Protein AF-A0A0K0G7H2-F1 (afdb_monomer)

Radius of gyration: 27.49 Å; Cα contacts (8 Å, |Δi|>4): 348; chains: 1; bounding box: 59×32×88 Å

Solvent-accessible surface area (backbone atoms only — not comparable to full-atom values): 17256 Å² total; per-residue (Å²): 126,87,76,52,60,77,36,72,25,90,84,72,76,77,38,35,21,52,82,42,62,47,51,50,48,58,55,51,65,71,72,60,86,72,59,99,81,63,77,76,46,66,67,66,55,59,73,46,54,72,67,59,48,43,52,49,39,38,74,72,54,44,88,62,50,74,69,55,47,54,56,54,58,71,75,42,62,33,57,68,56,48,48,54,51,44,34,67,73,50,65,58,69,97,86,41,72,62,53,61,44,50,52,45,44,49,54,51,49,36,62,70,72,34,70,90,55,67,38,49,56,65,46,33,52,39,44,50,51,16,51,54,29,43,76,71,69,36,43,69,60,14,48,56,33,43,55,48,32,54,54,49,50,55,60,65,53,53,90,60,93,58,40,32,42,64,60,50,32,63,72,41,54,83,71,41,91,62,51,53,70,56,49,56,53,55,52,50,49,47,33,55,59,37,60,70,85,44,56,67,32,27,48,47,36,30,50,52,31,49,52,45,53,69,47,30,66,71,30,61,68,68,59,51,47,51,37,51,50,48,27,21,53,18,28,40,70,61,69,36,51,70,62,16,53,47,50,53,51,64,47,39,75,79,44,66,63,49,32,65,60,28,44,58,58,14,44,53,16,23,59,92,67,70,30,94,61,58,32,62,68,60,14,52,53,27,34,52,55,17,56,78,32,48,87,52,67,71,65,39,52,56,44,49,52,57,47,46,66,69,72,78,115

Structure (mmCIF, N/CA/C/O backbone):
data_AF-A0A0K0G7H2-F1
#
_entry.id   AF-A0A0K0G7H2-F1
#
loop_
_atom_site.group_PDB
_atom_site.id
_atom_site.type_symbol
_atom_site.label_atom_id
_atom_site.label_alt_id
_atom_site.label_comp_id
_atom_site.label_asym_id
_atom_site.label_entity_id
_atom_site.label_seq_id
_atom_site.pdbx_PDB_ins_code
_atom_site.Cartn_x
_atom_site.Cartn_y
_atom_site.Cartn_z
_atom_site.occupancy
_atom_site.B_iso_or_equiv
_atom_site.auth_seq_id
_atom_site.auth_comp_id
_atom_site.auth_asym_id
_atom_site.auth_atom_id
_atom_site.pdbx_PDB_model_num
ATOM 1 N N . MET A 1 1 ? 23.843 -10.568 -31.943 1.00 42.59 1 MET A N 1
ATOM 2 C CA . MET A 1 1 ? 24.032 -11.035 -33.342 1.00 42.59 1 MET A CA 1
ATOM 3 C C . MET A 1 1 ? 24.962 -10.042 -34.045 1.00 42.59 1 MET A C 1
ATOM 5 O O . MET A 1 1 ? 24.651 -8.860 -34.038 1.00 42.59 1 MET A O 1
ATOM 9 N N . LYS A 1 2 ? 26.143 -10.438 -34.548 1.00 51.25 2 LYS A N 1
ATOM 10 C CA . LYS A 1 2 ? 27.015 -9.496 -35.284 1.00 51.25 2 LYS A CA 1
ATOM 11 C C . LYS A 1 2 ? 26.506 -9.396 -36.720 1.00 51.25 2 LYS A C 1
ATOM 13 O O . LYS A 1 2 ? 26.761 -10.306 -37.499 1.00 51.25 2 LYS A O 1
ATOM 18 N N . PHE A 1 3 ? 25.800 -8.315 -37.051 1.00 71.31 3 PHE A N 1
ATOM 19 C CA . PHE A 1 3 ? 25.427 -8.026 -38.436 1.00 71.31 3 PHE A CA 1
ATOM 20 C C . PHE A 1 3 ? 26.691 -7.919 -39.283 1.00 71.31 3 PHE A C 1
ATOM 22 O O . PHE A 1 3 ? 27.632 -7.185 -38.946 1.00 71.31 3 PHE A O 1
ATOM 29 N N . GLY A 1 4 ? 26.730 -8.670 -40.379 1.00 76.19 4 GLY A N 1
ATOM 30 C CA . GLY A 1 4 ? 27.830 -8.600 -41.321 1.00 76.19 4 GLY A CA 1
ATOM 31 C C . GLY A 1 4 ? 27.970 -7.160 -41.808 1.00 76.19 4 GLY A C 1
ATOM 32 O O . GLY A 1 4 ? 26.999 -6.529 -42.212 1.00 76.19 4 GLY A O 1
ATOM 33 N N . ARG A 1 5 ? 29.189 -6.602 -41.811 1.00 85.19 5 ARG A N 1
ATOM 34 C CA . ARG A 1 5 ? 29.442 -5.194 -42.208 1.00 85.19 5 ARG A CA 1
ATOM 35 C C . ARG A 1 5 ? 28.825 -4.824 -43.568 1.00 85.19 5 ARG A C 1
ATOM 37 O O . ARG A 1 5 ? 28.562 -3.651 -43.832 1.00 85.19 5 ARG A O 1
ATOM 44 N N . ASN A 1 6 ? 28.625 -5.807 -44.442 1.00 87.75 6 ASN A N 1
ATOM 45 C CA . ASN A 1 6 ? 28.059 -5.632 -45.775 1.00 87.75 6 ASN A CA 1
ATOM 46 C C . ASN A 1 6 ? 26.568 -5.998 -45.894 1.00 87.75 6 ASN A C 1
ATOM 48 O O . ASN A 1 6 ? 26.024 -5.797 -46.978 1.00 87.75 6 ASN A O 1
ATOM 52 N N . GLU A 1 7 ? 25.928 -6.502 -44.838 1.00 89.44 7 GLU A N 1
ATOM 53 C CA . GLU A 1 7 ? 24.506 -6.868 -44.824 1.00 89.44 7 GLU A CA 1
ATOM 54 C C . GLU A 1 7 ? 23.598 -5.629 -44.817 1.00 89.44 7 GLU A C 1
ATOM 56 O O . GLU A 1 7 ? 24.053 -4.540 -44.432 1.00 89.44 7 GLU A O 1
ATOM 61 N N . PRO A 1 8 ? 22.329 -5.758 -45.252 1.00 87.00 8 PRO A N 1
ATOM 62 C CA . PRO A 1 8 ? 21.323 -4.719 -45.072 1.00 87.00 8 PRO A CA 1
ATOM 63 C C . PRO A 1 8 ? 21.236 -4.293 -43.605 1.00 87.00 8 PRO A C 1
ATOM 65 O O . PRO A 1 8 ? 21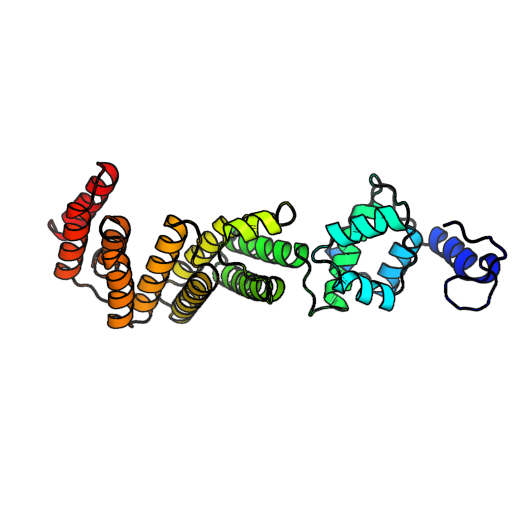.247 -5.114 -42.693 1.00 87.00 8 PRO A O 1
ATOM 68 N N . CYS A 1 9 ? 21.198 -2.986 -43.373 1.00 83.44 9 CYS A N 1
ATOM 69 C CA . CYS A 1 9 ? 21.204 -2.427 -42.033 1.00 83.44 9 CYS A CA 1
ATOM 70 C C . CYS A 1 9 ? 19.874 -2.734 -41.316 1.00 83.44 9 CYS A C 1
ATOM 72 O O . CYS A 1 9 ? 18.820 -2.438 -41.884 1.00 83.44 9 CYS A O 1
ATOM 74 N N . PRO A 1 10 ? 19.898 -3.231 -40.063 1.00 81.50 10 PRO A N 1
ATOM 75 C CA . PRO A 1 10 ? 18.694 -3.669 -39.348 1.00 81.50 10 PRO A CA 1
ATOM 76 C C . PRO A 1 10 ? 17.704 -2.538 -39.023 1.00 81.50 10 PRO A C 1
ATOM 78 O O . PRO A 1 10 ? 16.555 -2.807 -38.713 1.00 81.50 10 PRO A O 1
ATOM 81 N N . CYS A 1 11 ? 18.104 -1.269 -39.152 1.00 80.88 11 CYS A N 1
ATOM 82 C CA . CYS A 1 11 ? 17.221 -0.111 -38.964 1.00 80.88 11 CYS A CA 1
ATOM 83 C C . CYS A 1 11 ? 16.234 0.143 -40.123 1.00 80.88 11 CYS A C 1
ATOM 85 O O . CYS A 1 11 ? 15.620 1.203 -40.173 1.00 80.88 11 CYS A O 1
ATOM 87 N N . GLY A 1 12 ? 16.154 -0.751 -41.115 1.00 79.81 12 GLY A N 1
ATOM 88 C CA . GLY A 1 12 ? 15.231 -0.614 -42.249 1.00 79.81 12 GLY A CA 1
ATOM 89 C C . GLY A 1 12 ? 15.643 0.416 -43.310 1.00 79.81 12 GLY A C 1
ATOM 90 O O . GLY A 1 12 ? 14.908 0.648 -44.261 1.00 79.81 12 GLY A O 1
ATOM 91 N N . SER A 1 13 ? 16.837 1.011 -43.212 1.00 81.25 13 SER A N 1
ATOM 92 C CA . SER A 1 13 ? 17.283 2.077 -44.133 1.00 81.25 13 SER A CA 1
ATOM 93 C C . SER A 1 13 ? 17.629 1.625 -45.561 1.00 81.25 13 SER A C 1
ATOM 95 O O . SER A 1 13 ? 17.964 2.462 -46.399 1.00 81.25 13 SER A O 1
ATOM 97 N N . GLY A 1 14 ? 17.671 0.315 -45.830 1.00 81.06 14 GLY A N 1
ATOM 98 C CA . GLY A 1 14 ? 18.100 -0.259 -47.115 1.00 81.06 14 GLY A CA 1
ATOM 99 C C . GLY A 1 14 ? 19.602 -0.125 -47.432 1.00 81.06 14 GLY A C 1
ATOM 100 O O . GLY A 1 14 ? 20.076 -0.650 -48.439 1.00 81.06 14 GLY A O 1
ATOM 101 N N . LYS A 1 15 ? 20.393 0.549 -46.585 1.00 87.69 15 LYS A N 1
ATOM 102 C CA . LYS A 1 15 ? 21.850 0.716 -46.752 1.00 87.69 15 LYS A CA 1
ATOM 103 C C . LYS A 1 15 ? 22.621 -0.465 -46.151 1.00 87.69 15 LYS A C 1
ATOM 105 O O . LYS A 1 15 ? 22.124 -1.143 -45.260 1.00 87.69 15 LYS A O 1
ATOM 110 N N . LYS A 1 16 ? 23.877 -0.678 -46.572 1.00 85.44 16 LYS A N 1
ATOM 111 C CA . LYS A 1 16 ? 24.792 -1.637 -45.912 1.00 85.44 16 LYS A CA 1
ATOM 112 C C . LYS A 1 16 ? 25.082 -1.192 -44.476 1.00 85.44 16 LYS A C 1
ATOM 114 O O . LYS A 1 16 ? 25.346 -0.005 -44.274 1.00 85.44 16 LYS A O 1
ATOM 119 N N . TYR A 1 17 ? 25.133 -2.121 -43.520 1.00 83.94 17 TYR A N 1
ATOM 120 C CA . TYR A 1 17 ? 25.343 -1.838 -42.094 1.00 83.94 17 TYR A CA 1
ATOM 121 C C . TYR A 1 17 ? 26.541 -0.909 -41.841 1.00 83.94 17 TYR A C 1
ATOM 123 O O . TYR A 1 17 ? 26.404 0.114 -41.166 1.00 83.94 17 TYR A O 1
ATOM 131 N N . LYS A 1 18 ? 27.682 -1.166 -42.504 1.00 81.56 18 LYS A N 1
ATOM 132 C CA . LYS A 1 18 ? 28.884 -0.321 -42.397 1.00 81.56 18 LYS A CA 1
ATOM 133 C C . LYS A 1 18 ? 28.706 1.127 -42.852 1.00 81.56 18 LYS A C 1
ATOM 135 O O . LYS A 1 18 ? 29.427 1.991 -42.390 1.00 81.56 18 LYS A O 1
ATOM 140 N N . LYS A 1 19 ? 27.775 1.394 -43.772 1.00 84.69 19 LYS A N 1
ATOM 141 C CA . LYS A 1 19 ? 27.500 2.733 -44.326 1.00 84.69 19 LYS A CA 1
ATOM 142 C C . LYS A 1 19 ? 26.309 3.422 -43.648 1.00 84.69 19 LYS A C 1
ATOM 144 O O . LYS A 1 19 ? 25.871 4.469 -44.119 1.00 84.69 19 LYS A O 1
ATOM 149 N N . CYS A 1 20 ? 25.745 2.818 -42.605 1.00 86.75 20 CYS A N 1
ATOM 150 C CA . CYS A 1 20 ? 24.595 3.349 -41.885 1.00 86.75 20 CYS A CA 1
ATOM 151 C C . CYS A 1 20 ? 24.858 3.323 -40.379 1.00 86.75 20 CYS A C 1
ATOM 153 O O . CYS A 1 20 ? 25.600 4.171 -39.885 1.00 86.75 20 CYS A O 1
ATOM 155 N N . CYS A 1 21 ? 24.282 2.364 -39.651 1.00 80.88 21 CYS A N 1
ATOM 156 C CA . CYS A 1 21 ? 24.332 2.372 -38.193 1.00 80.88 21 CYS A CA 1
ATOM 157 C C . CYS A 1 21 ? 25.740 2.157 -37.634 1.00 80.88 21 CYS A C 1
ATOM 159 O O . CYS A 1 21 ? 26.014 2.688 -36.569 1.00 80.88 21 CYS A O 1
ATOM 161 N N . LEU A 1 22 ? 26.656 1.497 -38.357 1.00 77.56 22 LEU A N 1
ATOM 162 C CA . LEU A 1 22 ? 28.019 1.279 -37.860 1.00 77.56 22 LEU A CA 1
ATOM 163 C C . LEU A 1 22 ? 28.807 2.588 -37.674 1.00 77.56 22 LEU A C 1
ATOM 165 O O . LEU A 1 22 ? 29.388 2.802 -36.622 1.00 77.56 22 LEU A O 1
ATOM 169 N N . HIS A 1 23 ? 28.812 3.490 -38.663 1.00 70.38 23 HIS A N 1
ATOM 170 C CA . HIS A 1 23 ? 29.511 4.778 -38.530 1.00 70.38 23 HIS A CA 1
ATOM 171 C C . HIS A 1 23 ? 28.793 5.738 -37.583 1.00 70.38 23 HIS A C 1
ATOM 173 O O . HIS A 1 23 ? 29.441 6.554 -36.929 1.00 70.38 23 HIS A O 1
ATOM 179 N N . LYS A 1 24 ? 27.458 5.640 -37.492 1.00 65.31 24 LYS A N 1
ATOM 180 C CA . LYS A 1 24 ? 26.713 6.355 -36.455 1.00 65.31 24 LYS A CA 1
ATOM 181 C C . LYS A 1 24 ? 27.178 5.888 -35.081 1.00 65.31 24 LYS A C 1
ATOM 183 O O . LYS A 1 24 ? 27.591 6.741 -34.315 1.00 65.31 24 LYS A O 1
ATOM 188 N N . GLN A 1 25 ? 27.226 4.575 -34.836 1.00 59.53 25 GLN A N 1
ATOM 189 C CA . GLN A 1 25 ? 27.755 3.978 -33.607 1.00 59.53 25 GLN A CA 1
ATOM 190 C C . GLN A 1 25 ? 29.197 4.426 -33.329 1.00 59.53 25 GLN A C 1
ATOM 192 O O . GLN A 1 25 ? 29.445 4.960 -32.261 1.00 59.53 25 GLN A O 1
ATOM 197 N N . GLU A 1 26 ? 30.120 4.321 -34.292 1.00 59.62 26 GLU A N 1
ATOM 198 C CA . GLU A 1 26 ? 31.528 4.726 -34.114 1.00 59.62 26 GLU A CA 1
ATOM 199 C C . GLU A 1 26 ? 31.699 6.212 -33.731 1.00 59.62 26 GLU A C 1
ATOM 201 O O . GLU A 1 26 ? 32.549 6.541 -32.903 1.00 59.62 26 GLU A O 1
ATOM 206 N N . ASN A 1 27 ? 30.900 7.119 -34.305 1.00 53.12 27 ASN A N 1
ATOM 207 C CA . ASN A 1 27 ? 30.950 8.553 -33.980 1.00 53.12 27 ASN A CA 1
ATOM 208 C C . ASN A 1 27 ? 30.271 8.881 -32.645 1.00 53.12 27 ASN A C 1
ATOM 210 O O . ASN A 1 27 ? 30.734 9.735 -31.895 1.00 53.12 27 ASN A O 1
ATOM 214 N N . ILE A 1 28 ? 29.194 8.167 -32.340 1.00 52.12 28 ILE A N 1
ATOM 215 C CA . ILE A 1 28 ? 28.462 8.211 -31.077 1.00 52.12 28 ILE A CA 1
ATOM 216 C C . ILE A 1 28 ? 29.402 7.791 -29.931 1.00 52.12 28 ILE A C 1
ATOM 218 O O . ILE A 1 28 ? 29.596 8.570 -28.997 1.00 52.12 28 ILE A O 1
ATOM 222 N N . THR A 1 29 ? 30.099 6.652 -30.047 1.00 47.41 29 THR A N 1
ATOM 223 C CA . THR A 1 29 ? 31.059 6.141 -29.045 1.00 47.41 29 THR A CA 1
ATOM 224 C C . THR A 1 29 ? 32.220 7.104 -28.761 1.00 47.41 29 THR A C 1
ATOM 226 O O . THR A 1 29 ? 32.738 7.109 -27.651 1.00 47.41 29 THR A O 1
ATOM 229 N N . ARG A 1 30 ? 32.621 7.954 -29.718 1.00 50.06 30 ARG A N 1
ATOM 230 C CA . ARG A 1 30 ? 33.692 8.949 -29.511 1.00 50.06 30 ARG A CA 1
ATOM 231 C C . ARG A 1 30 ? 33.267 10.183 -28.706 1.00 50.06 30 ARG A C 1
ATOM 233 O O . ARG A 1 30 ? 34.132 10.804 -28.101 1.00 50.06 30 ARG A O 1
ATOM 240 N N . ASN A 1 31 ? 31.980 10.538 -28.699 1.00 46.22 31 ASN A N 1
ATOM 241 C CA . ASN A 1 31 ? 31.509 11.837 -28.195 1.00 46.22 31 ASN A CA 1
ATOM 242 C C . ASN A 1 31 ? 30.901 11.815 -26.781 1.00 46.22 31 ASN A C 1
ATOM 244 O O . ASN A 1 31 ? 30.605 12.879 -26.251 1.00 46.22 31 ASN A O 1
ATOM 248 N N . LEU A 1 32 ? 30.732 10.648 -26.148 1.00 49.56 32 LEU A N 1
ATOM 249 C CA . LEU A 1 32 ? 30.358 10.558 -24.728 1.00 49.56 32 LEU A CA 1
ATOM 250 C C . LEU A 1 32 ? 31.467 9.823 -23.975 1.00 49.56 32 LEU A C 1
ATOM 252 O O . LEU A 1 32 ? 31.497 8.595 -23.935 1.00 49.56 32 LEU A O 1
ATOM 256 N N . GLN A 1 33 ? 32.403 10.582 -23.408 1.00 49.84 33 GLN A N 1
ATOM 257 C CA . GLN A 1 33 ? 33.343 10.075 -22.409 1.00 49.84 33 GLN A CA 1
ATOM 258 C C . GLN A 1 33 ? 32.610 9.990 -21.068 1.00 49.84 33 GLN A C 1
ATOM 260 O O . GLN A 1 33 ? 32.713 10.896 -20.248 1.00 49.84 33 GLN A O 1
ATOM 265 N N . VAL A 1 34 ? 31.837 8.927 -20.853 1.00 53.69 34 VAL A N 1
ATOM 266 C CA . VAL A 1 34 ? 31.350 8.605 -19.507 1.00 53.69 34 VAL A CA 1
ATOM 267 C C . VAL A 1 34 ? 32.478 7.839 -18.806 1.00 53.69 34 VAL A C 1
ATOM 269 O O . VAL A 1 34 ? 32.899 6.799 -19.319 1.00 53.69 34 VAL A O 1
ATOM 272 N N . PRO A 1 35 ? 33.048 8.350 -17.699 1.00 51.12 35 PRO A N 1
ATOM 273 C CA . PRO A 1 35 ? 34.082 7.634 -16.960 1.00 51.12 35 PRO A CA 1
ATOM 274 C C . PRO A 1 35 ? 33.577 6.253 -16.532 1.00 51.12 35 PRO A C 1
ATOM 276 O O . PRO A 1 35 ? 32.434 6.130 -16.106 1.00 51.12 35 PRO A O 1
ATOM 279 N N . LEU A 1 36 ? 34.444 5.236 -16.551 1.00 47.88 36 LEU A N 1
ATOM 280 C CA . LEU A 1 36 ? 34.142 3.863 -16.096 1.00 47.88 36 LEU A CA 1
ATOM 281 C C . LEU A 1 36 ? 33.584 3.774 -14.653 1.00 47.88 36 LEU A C 1
ATOM 283 O O . LEU A 1 36 ? 33.055 2.736 -14.279 1.00 47.88 36 LEU A O 1
ATOM 287 N N . ASN A 1 37 ? 33.681 4.855 -13.866 1.00 54.16 37 ASN A N 1
ATOM 288 C CA . ASN A 1 37 ? 33.191 4.966 -12.486 1.00 54.16 37 ASN A CA 1
ATOM 289 C C . ASN A 1 37 ? 31.979 5.907 -12.330 1.00 54.16 37 ASN A C 1
ATOM 291 O O . ASN A 1 37 ? 31.639 6.281 -11.207 1.00 54.16 37 ASN A O 1
ATOM 295 N N . TYR A 1 38 ? 31.369 6.366 -13.423 1.00 65.62 38 TYR A N 1
ATOM 296 C CA . TYR A 1 38 ? 30.178 7.207 -13.347 1.00 65.62 38 TYR A CA 1
ATOM 297 C C . TYR A 1 38 ? 28.982 6.368 -12.888 1.00 65.62 38 TYR A C 1
ATOM 299 O O . TYR A 1 38 ? 28.651 5.367 -13.521 1.00 65.62 38 TYR A O 1
ATOM 307 N N . ARG A 1 39 ? 28.348 6.776 -11.787 1.00 71.94 39 ARG A N 1
ATOM 308 C CA . ARG A 1 39 ? 27.104 6.173 -11.305 1.00 71.94 39 ARG A CA 1
ATOM 309 C C . ARG A 1 39 ? 25.931 6.968 -11.848 1.00 71.94 39 ARG A C 1
ATOM 311 O O . ARG A 1 39 ? 25.832 8.164 -11.585 1.00 71.94 39 ARG A O 1
ATOM 318 N N . TRP A 1 40 ? 25.065 6.293 -12.588 1.00 81.81 40 TRP A N 1
ATOM 319 C CA . TRP A 1 40 ? 23.799 6.863 -13.018 1.00 81.81 40 TRP A CA 1
ATOM 320 C C . TRP A 1 40 ? 22.849 6.954 -11.828 1.00 81.81 40 TRP A C 1
ATOM 322 O O . TRP A 1 40 ? 22.761 6.032 -11.021 1.00 81.81 40 TRP A O 1
ATOM 332 N N . THR A 1 41 ? 22.151 8.076 -11.724 1.00 85.81 41 THR A N 1
ATOM 333 C CA . THR A 1 41 ? 21.036 8.265 -10.793 1.00 85.81 41 THR A CA 1
ATOM 334 C C . THR A 1 41 ? 19.749 8.440 -11.578 1.00 85.81 41 THR A C 1
ATOM 336 O O . THR A 1 41 ? 19.773 8.824 -12.751 1.00 85.81 41 THR A O 1
ATOM 339 N N . GLU A 1 42 ? 18.618 8.199 -10.926 1.00 83.44 42 GLU A N 1
ATOM 340 C CA . GLU A 1 42 ? 17.309 8.405 -11.539 1.00 83.44 42 GLU A CA 1
ATOM 341 C C . GLU A 1 42 ? 17.142 9.831 -12.076 1.00 83.44 42 GLU A C 1
ATOM 343 O O . GLU A 1 42 ? 16.754 9.997 -13.228 1.00 83.44 42 GLU A O 1
ATOM 348 N N . GLU A 1 43 ? 17.570 10.842 -11.314 1.00 86.56 43 GLU A N 1
ATOM 349 C CA . GLU A 1 43 ? 17.591 12.248 -11.738 1.00 86.56 43 GLU A CA 1
ATOM 350 C C . GLU A 1 43 ? 18.400 12.448 -13.031 1.00 86.56 43 GLU A C 1
ATOM 352 O O . GLU A 1 43 ? 17.894 12.993 -14.010 1.00 86.56 43 GLU A O 1
ATOM 357 N N . THR A 1 44 ? 19.629 11.921 -13.097 1.00 89.56 44 THR A N 1
ATOM 358 C CA . THR A 1 44 ? 20.482 12.098 -14.287 1.00 89.56 44 THR A CA 1
ATOM 359 C C . THR A 1 44 ? 19.915 11.429 -15.538 1.00 89.56 44 THR A C 1
ATOM 361 O O . THR A 1 44 ? 20.096 11.940 -16.643 1.00 89.56 44 THR A O 1
ATOM 364 N N . VAL A 1 45 ? 19.228 10.291 -15.392 1.00 91.75 45 VAL A N 1
ATOM 365 C CA . VAL A 1 45 ? 18.573 9.608 -16.517 1.00 91.75 45 VAL A CA 1
ATOM 366 C C . VAL A 1 45 ? 17.268 10.315 -16.882 1.00 91.75 45 VAL A C 1
ATOM 368 O O . VAL A 1 45 ? 16.942 10.429 -18.065 1.00 91.75 45 VAL A O 1
ATOM 371 N N . TYR A 1 46 ? 16.546 10.842 -15.894 1.00 91.50 46 TYR A N 1
ATOM 372 C CA . TYR A 1 46 ? 15.352 11.650 -16.100 1.00 91.50 46 TYR A CA 1
ATOM 373 C C . TYR A 1 46 ? 15.660 12.952 -16.856 1.00 91.50 46 TYR A C 1
ATOM 375 O O . TYR A 1 46 ? 14.881 13.356 -17.714 1.00 91.50 46 TYR A O 1
ATOM 383 N N . ASP A 1 47 ? 16.815 13.577 -16.662 1.00 93.31 47 ASP A N 1
ATOM 384 C CA . ASP A 1 47 ? 17.180 14.784 -17.419 1.00 93.31 47 ASP A CA 1
ATOM 385 C C . ASP A 1 47 ? 17.490 14.513 -18.903 1.00 93.31 47 ASP A C 1
ATOM 387 O O . ASP A 1 47 ? 17.434 15.417 -19.747 1.00 93.31 47 ASP A O 1
ATOM 391 N N . LEU A 1 48 ? 17.774 13.261 -19.274 1.00 94.12 48 LEU A N 1
ATOM 392 C CA . LEU A 1 48 ? 17.930 12.882 -20.675 1.00 94.12 48 LEU A CA 1
ATOM 393 C C . LEU A 1 48 ? 16.572 12.862 -21.381 1.00 94.12 48 LEU A C 1
ATOM 395 O O . LEU A 1 48 ? 15.588 12.309 -20.889 1.00 94.12 48 LEU A O 1
ATOM 399 N N . ASN A 1 49 ? 16.521 13.386 -22.608 1.00 95.75 49 ASN A N 1
ATOM 400 C CA . ASN A 1 49 ? 15.366 13.173 -23.479 1.00 95.75 49 ASN A CA 1
ATOM 401 C C . ASN A 1 49 ? 15.299 11.708 -23.964 1.00 95.75 49 ASN A C 1
ATOM 403 O O . ASN A 1 49 ? 16.271 10.956 -23.885 1.00 95.75 49 ASN A O 1
ATOM 407 N N . SER A 1 50 ? 14.140 11.298 -24.482 1.00 96.94 50 SER A N 1
ATOM 408 C CA . SER A 1 50 ? 13.897 9.896 -24.859 1.00 96.94 50 SER A CA 1
ATOM 409 C C . SER A 1 50 ? 14.832 9.387 -25.961 1.00 96.94 50 SER A C 1
ATOM 411 O O . SER A 1 50 ? 15.264 8.238 -25.897 1.00 96.94 50 SER A O 1
ATOM 413 N N . ASP A 1 51 ? 15.189 10.233 -26.932 1.00 95.69 51 ASP A N 1
ATOM 414 C CA . ASP A 1 51 ? 16.113 9.861 -28.008 1.00 95.69 51 ASP A CA 1
ATOM 415 C C . ASP A 1 51 ? 17.518 9.612 -27.451 1.00 95.69 51 ASP A C 1
ATOM 417 O O . ASP A 1 51 ? 18.141 8.602 -27.774 1.00 95.69 51 ASP A O 1
ATOM 421 N N . SER A 1 52 ? 17.985 10.469 -26.539 1.00 94.56 52 SER A N 1
ATOM 422 C CA . SER A 1 52 ? 19.258 10.289 -25.839 1.00 94.56 52 SER A CA 1
ATOM 423 C C . SER A 1 52 ? 19.286 8.987 -25.039 1.00 94.56 52 SER A C 1
ATOM 425 O O . SER A 1 52 ? 20.299 8.289 -25.065 1.00 94.56 52 SER A O 1
ATOM 427 N N . ILE A 1 53 ? 18.196 8.625 -24.351 1.00 95.31 53 ILE A N 1
ATOM 428 C CA . ILE A 1 53 ? 18.120 7.357 -23.608 1.00 95.31 53 ILE A CA 1
ATOM 429 C C . ILE A 1 53 ? 18.221 6.164 -24.569 1.00 95.31 53 ILE A C 1
ATOM 431 O O . ILE A 1 53 ? 19.036 5.266 -24.354 1.00 95.31 53 ILE A O 1
ATOM 435 N N . LEU A 1 54 ? 17.460 6.175 -25.668 1.00 95.12 54 LEU A N 1
ATOM 436 C CA . LEU A 1 54 ? 17.508 5.118 -26.686 1.00 95.12 54 LEU A CA 1
ATOM 437 C C . LEU A 1 54 ? 18.893 5.013 -27.341 1.00 95.12 54 LEU A C 1
ATOM 439 O O . LEU A 1 54 ? 19.388 3.910 -27.570 1.00 95.12 54 LEU A O 1
ATOM 443 N N . GLU A 1 55 ? 19.564 6.138 -27.600 1.00 92.56 55 GLU A N 1
ATOM 444 C CA . GLU A 1 55 ? 20.940 6.136 -28.100 1.00 92.56 55 GLU A CA 1
ATOM 445 C C . GLU A 1 55 ? 21.912 5.463 -27.124 1.00 92.56 55 GLU A C 1
ATOM 447 O O . GLU A 1 55 ? 22.792 4.725 -27.570 1.00 92.56 55 GLU A O 1
ATOM 452 N N . HIS A 1 56 ? 21.763 5.683 -25.814 1.00 90.25 56 HIS A N 1
ATOM 453 C CA . HIS A 1 56 ? 22.572 4.996 -24.805 1.00 90.25 56 HIS A CA 1
ATOM 454 C C . HIS A 1 56 ? 22.287 3.494 -24.779 1.00 90.25 56 HIS A C 1
ATOM 456 O O . HIS A 1 56 ? 23.233 2.713 -24.850 1.00 90.25 56 HIS A O 1
ATOM 462 N N . LEU A 1 57 ? 21.017 3.078 -24.803 1.00 91.50 57 LEU A N 1
ATOM 463 C CA . LEU A 1 57 ? 20.647 1.658 -24.895 1.00 91.50 57 LEU A CA 1
ATOM 464 C C . LEU A 1 57 ? 21.277 0.990 -26.134 1.00 91.50 57 LEU A C 1
ATOM 466 O O . LEU A 1 57 ? 21.900 -0.068 -26.031 1.00 91.50 57 LEU A O 1
ATOM 470 N N . ILE A 1 58 ? 21.239 1.651 -27.296 1.00 90.56 58 ILE A N 1
ATOM 471 C CA . ILE A 1 58 ? 21.875 1.149 -28.526 1.00 90.56 58 ILE A CA 1
ATOM 472 C C . ILE A 1 58 ? 23.400 1.033 -28.372 1.00 90.56 58 ILE A C 1
ATOM 474 O O . ILE A 1 58 ? 23.985 0.053 -28.846 1.00 90.56 58 ILE A O 1
ATOM 478 N N . ARG A 1 59 ? 24.064 2.007 -27.730 1.00 84.12 59 ARG A N 1
ATOM 479 C CA . ARG A 1 59 ? 25.516 1.953 -27.441 1.00 84.12 59 ARG A CA 1
ATOM 480 C C . ARG A 1 59 ? 25.862 0.781 -26.528 1.00 84.12 59 ARG A C 1
ATOM 482 O O . ARG A 1 59 ? 26.899 0.152 -26.719 1.00 84.12 59 ARG A O 1
ATOM 489 N N . PHE A 1 60 ? 24.975 0.492 -25.588 1.00 84.81 60 PHE A N 1
ATOM 490 C CA . PHE A 1 60 ? 25.056 -0.603 -24.632 1.00 84.81 60 PHE A CA 1
ATOM 491 C C . PHE A 1 60 ? 24.674 -1.966 -25.221 1.00 84.81 60 PHE A C 1
ATOM 493 O O . PHE A 1 60 ? 24.676 -2.978 -24.531 1.00 84.81 60 PHE A O 1
ATOM 500 N N . GLY A 1 61 ? 24.438 -2.034 -26.533 1.00 86.56 61 GLY A N 1
ATOM 501 C CA . GLY A 1 61 ? 24.199 -3.296 -27.226 1.00 86.56 61 GLY A CA 1
ATOM 502 C C . GLY A 1 61 ? 22.741 -3.744 -27.212 1.00 86.56 61 GLY A C 1
ATOM 503 O O . GLY A 1 61 ? 22.476 -4.881 -27.593 1.00 86.56 61 GLY A O 1
ATOM 504 N N . ILE A 1 62 ? 21.814 -2.849 -26.856 1.00 90.94 62 ILE A N 1
ATOM 505 C CA . ILE A 1 62 ? 20.360 -3.048 -26.873 1.00 90.94 62 ILE A CA 1
ATOM 506 C C . ILE A 1 62 ? 19.791 -2.273 -28.080 1.00 90.94 62 ILE A C 1
ATOM 508 O O . ILE A 1 62 ? 19.425 -1.101 -27.962 1.00 90.94 62 ILE A O 1
ATOM 512 N N . PRO A 1 63 ? 19.778 -2.859 -29.295 1.00 91.50 63 PRO A N 1
ATOM 513 C CA . PRO A 1 63 ? 19.334 -2.192 -30.517 1.00 91.50 63 PRO A CA 1
ATOM 514 C C . PRO A 1 63 ? 17.802 -2.080 -30.581 1.00 91.50 63 PRO A C 1
ATOM 516 O O . PRO A 1 63 ? 17.161 -2.769 -31.374 1.00 91.50 63 PRO A O 1
ATOM 519 N N . ILE A 1 64 ? 17.220 -1.204 -29.763 1.00 93.38 64 ILE A N 1
ATOM 520 C CA . ILE A 1 64 ? 15.770 -1.059 -29.613 1.00 93.38 64 ILE A CA 1
ATOM 521 C C . ILE A 1 64 ? 15.248 0.263 -30.189 1.00 93.38 64 ILE A C 1
ATOM 523 O O . ILE A 1 64 ? 15.924 1.291 -30.162 1.00 93.38 64 ILE A O 1
ATOM 527 N N . SER A 1 65 ? 14.034 0.229 -30.742 1.00 96.19 65 SER A N 1
ATOM 528 C CA . SER A 1 65 ? 13.282 1.425 -31.145 1.00 96.19 65 SER A CA 1
ATOM 529 C C . SER A 1 65 ? 12.240 1.784 -30.087 1.00 96.19 65 SER A C 1
ATOM 531 O O . SER A 1 65 ? 11.835 0.918 -29.313 1.00 96.19 65 SER A O 1
ATOM 533 N N . LEU A 1 66 ? 11.743 3.025 -30.079 1.00 97.19 66 LEU A N 1
ATOM 534 C CA . LEU A 1 66 ? 10.698 3.423 -29.132 1.00 97.19 66 LEU A CA 1
ATOM 535 C C . LEU A 1 66 ? 9.430 2.559 -29.258 1.00 97.19 66 LEU A C 1
ATOM 537 O O . LEU A 1 66 ? 8.841 2.180 -28.250 1.00 97.19 66 LEU A O 1
ATOM 541 N N . ASP A 1 67 ? 9.025 2.210 -30.480 1.00 97.56 67 ASP A N 1
ATOM 542 C CA . ASP A 1 67 ? 7.839 1.377 -30.707 1.00 97.56 67 ASP A CA 1
ATOM 543 C C . ASP A 1 67 ? 8.045 -0.056 -30.206 1.00 97.56 67 ASP A C 1
ATOM 545 O O . ASP A 1 67 ? 7.157 -0.622 -29.565 1.00 97.56 67 ASP A O 1
ATOM 549 N N . THR A 1 68 ? 9.234 -0.622 -30.435 1.00 96.69 68 THR A N 1
ATOM 550 C CA . THR A 1 68 ? 9.610 -1.933 -29.888 1.00 96.69 68 THR A CA 1
ATOM 551 C C . THR A 1 68 ? 9.624 -1.899 -28.363 1.00 96.69 68 THR A C 1
ATOM 553 O O . THR A 1 68 ? 9.002 -2.756 -27.746 1.00 96.69 68 THR A O 1
ATOM 556 N N . PHE A 1 69 ? 10.230 -0.873 -27.757 1.00 97.75 69 PHE A N 1
ATOM 557 C CA . PHE A 1 69 ? 10.241 -0.683 -26.305 1.00 97.75 69 PHE A CA 1
ATOM 558 C C . PHE A 1 69 ? 8.821 -0.656 -25.730 1.00 97.75 69 PHE A C 1
ATOM 560 O O . PHE A 1 69 ? 8.500 -1.429 -24.833 1.00 97.75 69 PHE A O 1
ATOM 567 N N . LYS A 1 70 ? 7.934 0.175 -26.292 1.00 98.00 70 LYS A N 1
ATOM 568 C CA . LYS A 1 70 ? 6.535 0.273 -25.845 1.00 98.00 70 LYS A CA 1
ATOM 569 C C . LYS A 1 70 ? 5.784 -1.048 -25.979 1.00 98.00 70 LYS A C 1
ATOM 571 O O . LYS A 1 70 ? 4.877 -1.308 -25.196 1.00 98.00 70 LYS A O 1
ATOM 576 N N . SER A 1 71 ? 6.102 -1.848 -26.995 1.00 97.00 71 SER A N 1
ATOM 577 C CA . SER A 1 71 ? 5.514 -3.175 -27.161 1.00 97.00 71 SER A CA 1
ATOM 578 C C . SER A 1 71 ? 6.032 -4.143 -26.101 1.00 97.00 71 SER A C 1
ATOM 580 O O . SER A 1 71 ? 5.237 -4.848 -25.495 1.00 97.00 71 SER A O 1
ATOM 582 N N . GLU A 1 72 ? 7.340 -4.191 -25.866 1.00 97.44 72 GLU A N 1
ATOM 583 C CA . GLU A 1 72 ? 7.950 -5.129 -24.921 1.00 97.44 72 GLU A CA 1
ATOM 584 C C . GLU A 1 72 ? 7.577 -4.809 -23.471 1.00 97.44 72 GLU A C 1
ATOM 586 O O . GLU A 1 72 ? 7.197 -5.719 -22.739 1.00 97.44 72 GLU A O 1
ATOM 591 N N . VAL A 1 73 ? 7.576 -3.526 -23.090 1.00 97.12 73 VAL A N 1
ATOM 592 C CA . VAL A 1 73 ? 7.266 -3.102 -21.716 1.00 97.12 73 VAL A CA 1
ATOM 593 C C . VAL A 1 73 ? 5.830 -3.443 -21.306 1.00 97.12 73 VAL A C 1
ATOM 595 O O . VAL A 1 73 ? 5.581 -3.751 -20.154 1.00 97.12 73 VAL A O 1
ATOM 598 N N . ARG A 1 74 ? 4.880 -3.469 -22.252 1.00 95.75 74 ARG A N 1
ATOM 599 C CA . ARG A 1 74 ? 3.477 -3.855 -21.994 1.00 95.75 74 ARG A CA 1
ATOM 600 C C . ARG A 1 74 ? 3.282 -5.350 -21.729 1.00 95.75 74 ARG A C 1
ATOM 602 O O . ARG A 1 74 ? 2.175 -5.759 -21.402 1.00 95.75 74 ARG A O 1
ATOM 609 N N . ASN A 1 75 ? 4.314 -6.163 -21.950 1.00 95.62 75 ASN A N 1
ATOM 610 C CA . ASN A 1 75 ? 4.282 -7.620 -21.800 1.00 95.62 75 ASN A CA 1
ATOM 611 C C . ASN A 1 75 ? 5.162 -8.105 -20.634 1.00 95.62 75 ASN A C 1
ATOM 613 O O . ASN A 1 75 ? 5.601 -9.258 -20.634 1.00 95.62 75 ASN A O 1
ATOM 617 N N . VAL A 1 76 ? 5.487 -7.214 -19.701 1.00 96.50 76 VAL A N 1
ATOM 618 C CA . VAL A 1 76 ? 6.226 -7.502 -18.468 1.00 96.50 76 VAL A CA 1
ATOM 619 C C . VAL A 1 76 ? 5.549 -6.790 -17.309 1.00 96.50 76 VAL A C 1
ATOM 621 O O . VAL A 1 76 ? 4.930 -5.743 -17.512 1.00 96.50 76 VAL A O 1
ATOM 624 N N . ASP A 1 77 ? 5.710 -7.320 -16.105 1.00 94.94 77 ASP A N 1
ATOM 625 C CA . ASP A 1 77 ? 5.193 -6.682 -14.891 1.00 94.94 77 ASP A CA 1
ATOM 626 C C . ASP A 1 77 ? 6.272 -5.880 -14.137 1.00 94.94 77 ASP A C 1
ATOM 628 O O . ASP A 1 77 ? 5.944 -5.096 -13.242 1.00 94.94 77 ASP A O 1
ATOM 632 N N . SER A 1 78 ? 7.549 -6.035 -14.507 1.00 96.62 78 SER A N 1
ATOM 633 C CA . SER A 1 78 ? 8.678 -5.376 -13.845 1.00 96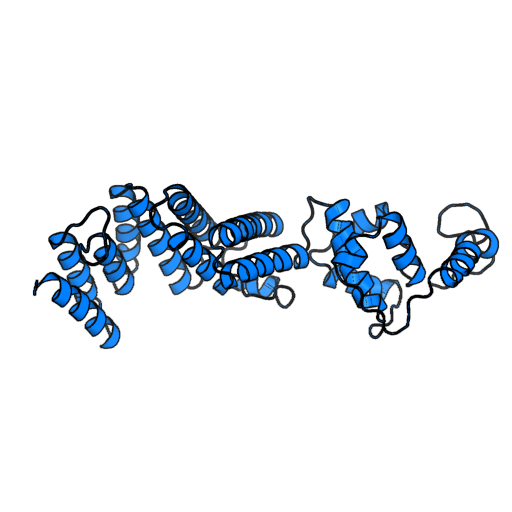.62 78 SER A CA 1
ATOM 634 C C . SER A 1 78 ? 9.829 -5.013 -14.790 1.00 96.62 78 SER A C 1
ATOM 636 O O . SER A 1 78 ? 9.965 -5.540 -15.902 1.00 96.62 78 SER A O 1
ATOM 638 N N . VAL A 1 79 ? 10.670 -4.084 -14.339 1.00 96.00 79 VAL A N 1
ATOM 639 C CA . VAL A 1 79 ? 11.933 -3.709 -14.982 1.00 96.00 79 VAL A CA 1
ATOM 640 C C . VAL A 1 79 ? 12.879 -4.902 -14.996 1.00 96.00 79 VAL A C 1
ATOM 642 O O . VAL A 1 79 ? 13.460 -5.190 -16.044 1.00 96.00 79 VAL A O 1
ATOM 645 N N . GLU A 1 80 ? 12.992 -5.617 -13.874 1.00 93.25 80 GLU A N 1
ATOM 646 C CA . GLU A 1 80 ? 13.855 -6.796 -13.739 1.00 93.25 80 GLU A CA 1
ATOM 647 C C . GLU A 1 80 ? 13.500 -7.892 -14.760 1.00 93.25 80 GLU A C 1
ATOM 649 O O . GLU A 1 80 ? 14.381 -8.500 -15.377 1.00 93.25 80 GLU A O 1
ATOM 654 N N . GLU A 1 81 ? 12.204 -8.112 -15.016 1.00 95.50 81 GLU A N 1
ATOM 655 C CA . GLU A 1 81 ? 11.743 -9.084 -16.010 1.00 95.50 81 GLU A CA 1
ATOM 656 C C . GLU A 1 81 ? 12.152 -8.670 -17.434 1.00 95.50 81 GLU A C 1
ATOM 658 O O . GLU A 1 81 ? 12.640 -9.498 -18.215 1.00 95.50 81 GLU A O 1
ATOM 663 N N . LEU A 1 82 ? 11.988 -7.390 -17.791 1.00 96.00 82 LEU A N 1
ATOM 664 C CA . LEU A 1 82 ? 12.405 -6.888 -19.103 1.00 96.00 82 LEU A CA 1
ATOM 665 C C . LEU A 1 82 ? 13.923 -6.935 -19.270 1.00 96.00 82 LEU A C 1
ATOM 667 O O . LEU A 1 82 ? 14.413 -7.354 -20.322 1.00 96.00 82 LEU A O 1
ATOM 671 N N . LEU A 1 83 ? 14.660 -6.541 -18.233 1.00 93.00 83 LEU A N 1
ATOM 672 C CA . LEU A 1 83 ? 16.113 -6.575 -18.225 1.00 93.00 83 LEU A CA 1
ATOM 673 C C . LEU A 1 83 ? 16.613 -8.009 -18.421 1.00 93.00 83 LEU A C 1
ATOM 675 O O . LEU A 1 83 ? 17.395 -8.249 -19.338 1.00 93.00 83 LEU A O 1
ATOM 679 N N . SER A 1 84 ? 16.068 -8.978 -17.684 1.00 91.50 84 SER A N 1
ATOM 680 C CA . SER A 1 84 ? 16.377 -10.406 -17.844 1.00 91.50 84 SER A CA 1
ATOM 681 C C . SER A 1 84 ? 16.112 -10.908 -19.273 1.00 91.50 84 SER A C 1
ATOM 683 O O . SER A 1 84 ? 16.927 -11.631 -19.861 1.00 91.50 84 SER A O 1
ATOM 685 N N . LYS A 1 85 ? 14.993 -10.492 -19.891 1.00 93.56 85 LYS A N 1
ATOM 686 C CA . LYS A 1 85 ? 14.694 -10.806 -21.303 1.00 93.56 85 LYS A CA 1
ATOM 687 C C . LYS A 1 85 ? 15.760 -10.220 -22.237 1.00 93.56 85 LYS A C 1
ATOM 689 O O . LYS A 1 85 ? 16.228 -10.911 -23.148 1.00 93.56 85 LYS A O 1
ATOM 694 N N . TRP A 1 86 ? 16.169 -8.973 -22.016 1.00 92.88 86 TRP A N 1
ATOM 695 C CA . TRP A 1 86 ? 17.202 -8.297 -22.805 1.00 92.88 86 TRP A CA 1
ATOM 696 C C . TRP A 1 86 ? 18.599 -8.881 -22.607 1.00 92.88 86 TRP A C 1
ATOM 698 O O . TRP A 1 86 ? 19.346 -8.991 -23.581 1.00 92.88 86 TRP A O 1
ATOM 708 N N . GLU A 1 87 ? 18.948 -9.315 -21.401 1.00 89.00 87 GLU A N 1
ATOM 709 C CA . GLU A 1 87 ? 20.225 -9.965 -21.111 1.00 89.00 87 GLU A CA 1
ATOM 710 C C . GLU A 1 87 ? 20.422 -11.218 -21.958 1.00 89.00 87 GLU A C 1
ATOM 712 O O . GLU A 1 87 ? 21.462 -11.379 -22.605 1.00 89.00 87 GLU A O 1
ATOM 717 N N . ILE A 1 88 ? 19.393 -12.065 -22.033 1.00 89.25 88 ILE A N 1
ATOM 718 C CA . ILE A 1 88 ? 19.406 -13.285 -22.844 1.00 89.25 88 ILE A CA 1
ATOM 719 C C . ILE A 1 88 ? 19.415 -12.937 -24.337 1.00 89.25 88 ILE A C 1
ATOM 721 O O . ILE A 1 88 ? 20.234 -13.462 -25.102 1.00 89.25 88 ILE A O 1
ATOM 725 N N . LEU A 1 89 ? 18.515 -12.044 -24.764 1.00 90.00 89 LEU A N 1
ATOM 726 C CA . LEU A 1 89 ? 18.316 -11.705 -26.174 1.00 90.00 89 LEU A CA 1
ATOM 727 C C . LEU A 1 89 ? 19.552 -11.036 -26.792 1.00 90.00 89 LEU A C 1
ATOM 729 O O . LEU A 1 89 ? 19.976 -11.388 -27.901 1.00 90.00 89 LEU A O 1
ATOM 733 N N . TYR A 1 90 ? 20.154 -10.091 -26.071 1.00 87.94 90 TYR A N 1
ATOM 734 C CA . TYR A 1 90 ? 21.271 -9.284 -26.554 1.00 87.94 90 TYR A CA 1
ATOM 735 C C . TYR A 1 90 ? 22.641 -9.773 -26.068 1.00 87.94 90 TYR A C 1
ATOM 737 O O . TYR A 1 90 ? 23.657 -9.335 -26.612 1.00 87.94 90 TYR A O 1
ATOM 745 N N . ARG A 1 91 ? 22.683 -10.765 -25.163 1.00 84.75 91 ARG A N 1
ATOM 746 C CA . ARG A 1 91 ? 23.905 -11.322 -24.549 1.00 84.75 91 ARG A CA 1
ATOM 747 C C . ARG A 1 91 ? 24.702 -10.250 -23.807 1.00 84.75 91 ARG A C 1
ATOM 749 O O . ARG A 1 91 ? 25.890 -10.053 -24.076 1.00 84.75 91 ARG A O 1
ATOM 756 N N . LEU A 1 92 ? 24.008 -9.539 -22.925 1.00 81.06 92 LEU A N 1
ATOM 757 C CA . LEU A 1 92 ? 24.571 -8.468 -22.106 1.00 81.06 92 LEU A CA 1
ATOM 758 C C . LEU A 1 92 ? 25.480 -9.032 -21.001 1.00 81.06 92 LEU A C 1
ATOM 760 O O . LEU A 1 92 ? 25.378 -10.201 -20.633 1.00 81.06 92 LEU A O 1
ATOM 764 N N . ASN A 1 93 ? 26.400 -8.209 -20.488 1.00 71.38 93 ASN A N 1
ATOM 765 C CA . ASN A 1 93 ? 27.291 -8.582 -19.387 1.00 71.38 93 ASN A CA 1
ATOM 766 C C . ASN A 1 93 ? 26.797 -7.968 -18.067 1.00 71.38 93 ASN A C 1
ATOM 768 O O . ASN A 1 93 ? 26.800 -6.750 -17.925 1.00 71.38 93 ASN A O 1
ATOM 772 N N . ILE A 1 94 ? 26.458 -8.821 -17.092 1.00 61.31 94 ILE A N 1
ATOM 773 C CA . ILE A 1 94 ? 25.768 -8.468 -15.834 1.00 61.31 94 ILE A CA 1
ATOM 774 C C . ILE A 1 94 ? 26.702 -7.765 -14.804 1.00 61.31 94 ILE A C 1
ATOM 776 O O . ILE A 1 94 ? 26.345 -7.508 -13.663 1.00 61.31 94 ILE A O 1
ATOM 780 N N . LYS A 1 95 ? 27.940 -7.424 -15.178 1.00 58.75 95 LYS A N 1
ATOM 781 C CA . LYS A 1 95 ? 28.914 -6.749 -14.287 1.00 58.75 95 LYS A CA 1
ATOM 782 C C . LYS A 1 95 ? 29.251 -5.318 -14.703 1.00 58.75 95 LYS A C 1
ATOM 784 O O . LYS A 1 95 ? 30.258 -4.772 -14.256 1.00 58.75 95 LYS A O 1
ATOM 789 N N . ASP A 1 96 ? 28.465 -4.747 -15.603 1.00 63.78 96 ASP A N 1
ATOM 790 C CA . ASP A 1 96 ? 28.751 -3.476 -16.260 1.00 63.78 96 ASP A CA 1
ATOM 791 C C . ASP A 1 96 ? 27.887 -2.349 -15.652 1.00 63.78 96 ASP A C 1
ATOM 793 O O . ASP A 1 96 ? 26.682 -2.559 -15.498 1.00 63.78 96 ASP A O 1
ATOM 797 N N . PRO A 1 97 ? 28.442 -1.152 -15.346 1.00 61.97 97 PRO A N 1
ATOM 798 C CA . PRO A 1 97 ? 27.672 0.066 -15.025 1.00 61.97 97 PRO A CA 1
ATOM 799 C C . PRO A 1 97 ? 26.516 0.373 -15.998 1.00 61.97 97 PRO A C 1
ATOM 801 O O . PRO A 1 97 ? 25.609 1.146 -15.696 1.00 61.97 97 PRO A O 1
ATOM 804 N N . MET A 1 98 ? 26.547 -0.242 -17.180 1.00 70.50 98 MET A N 1
ATOM 805 C CA . MET A 1 98 ? 25.442 -0.371 -18.124 1.00 70.50 98 MET A CA 1
ATOM 806 C C . MET A 1 98 ? 24.108 -0.821 -17.504 1.00 70.50 98 MET A C 1
ATOM 808 O O . MET A 1 98 ? 23.058 -0.382 -17.972 1.00 70.50 98 MET A O 1
ATOM 812 N N . ILE A 1 99 ? 24.123 -1.704 -16.503 1.00 73.81 99 ILE A N 1
ATOM 813 C CA . ILE A 1 99 ? 22.901 -2.260 -15.900 1.00 73.81 99 ILE A CA 1
ATOM 814 C C . ILE A 1 99 ? 22.155 -1.194 -15.123 1.00 73.81 99 ILE A C 1
ATOM 816 O O . ILE A 1 99 ? 20.966 -1.016 -15.366 1.00 73.81 99 ILE A O 1
ATOM 820 N N . ASP A 1 100 ? 22.869 -0.425 -14.297 1.00 82.00 100 ASP A N 1
ATOM 821 C CA . ASP A 1 100 ? 22.293 0.679 -13.529 1.00 82.00 100 ASP A CA 1
ATOM 822 C C . ASP A 1 100 ? 21.600 1.671 -14.471 1.00 82.00 100 ASP A C 1
ATOM 824 O O . ASP A 1 100 ? 20.450 2.053 -14.259 1.00 82.00 100 ASP A O 1
ATOM 828 N N . PHE A 1 101 ? 22.255 2.029 -15.584 1.00 89.19 101 PHE A N 1
ATOM 829 C CA . PHE A 1 101 ? 21.619 2.872 -16.595 1.00 89.19 101 PHE A CA 1
ATOM 830 C C . PHE A 1 101 ? 20.406 2.202 -17.236 1.00 89.19 101 PHE A C 1
ATOM 832 O O . PHE A 1 101 ? 19.378 2.847 -17.403 1.00 89.19 101 PHE A O 1
ATOM 839 N N . THR A 1 102 ? 20.528 0.941 -17.659 1.00 91.69 102 THR A N 1
ATOM 840 C CA . THR A 1 102 ? 19.473 0.244 -18.41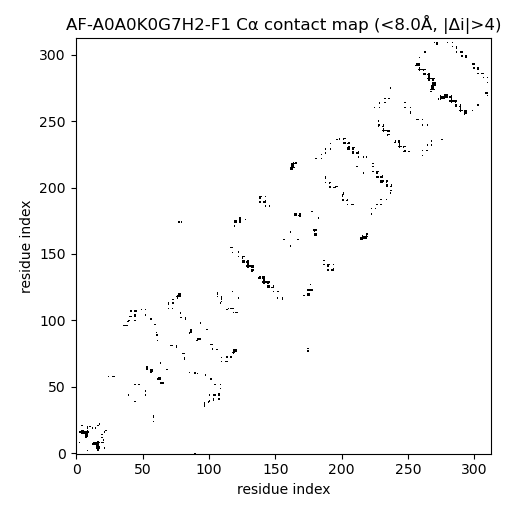0 1.00 91.69 102 THR A CA 1
ATOM 841 C C . THR A 1 102 ? 18.216 0.096 -17.562 1.00 91.69 102 THR A C 1
ATOM 843 O O . THR A 1 102 ? 17.120 0.362 -18.051 1.00 91.69 102 THR A O 1
ATOM 846 N N . PHE A 1 103 ? 18.382 -0.241 -16.285 1.00 92.88 103 PHE A N 1
ATOM 847 C CA . PHE A 1 103 ? 17.306 -0.326 -15.308 1.00 92.88 103 PHE A CA 1
ATOM 848 C C . PHE A 1 103 ? 16.568 1.016 -15.176 1.00 92.88 103 PHE A C 1
ATOM 850 O O . PHE A 1 103 ? 15.360 1.101 -15.410 1.00 92.88 103 PHE A O 1
ATOM 857 N N . LEU A 1 104 ? 17.305 2.103 -14.921 1.00 93.69 104 LEU A N 1
ATOM 858 C CA . LEU A 1 104 ? 16.739 3.453 -14.816 1.00 93.69 104 LEU A CA 1
ATOM 859 C C . LEU A 1 104 ? 16.111 3.933 -16.135 1.00 93.69 104 LEU A C 1
ATOM 861 O O . LEU A 1 104 ? 15.058 4.569 -16.144 1.00 93.69 104 LEU A O 1
ATOM 865 N N . ALA A 1 105 ? 16.726 3.606 -17.270 1.00 95.25 105 ALA A N 1
ATOM 866 C CA . ALA A 1 105 ? 16.237 3.953 -18.597 1.00 95.25 105 ALA A CA 1
ATOM 867 C C . ALA A 1 105 ? 14.879 3.310 -18.890 1.00 95.25 105 ALA A C 1
ATOM 869 O O . ALA A 1 105 ? 14.003 3.981 -19.441 1.00 95.25 105 ALA A O 1
ATOM 870 N N . ILE A 1 106 ? 14.687 2.041 -18.509 1.00 96.50 106 ILE A N 1
ATOM 871 C CA . ILE A 1 106 ? 13.398 1.354 -18.637 1.00 96.50 106 ILE A CA 1
ATOM 872 C C . ILE A 1 106 ? 12.338 2.094 -17.818 1.00 96.50 106 ILE A C 1
ATOM 874 O O . ILE A 1 106 ? 11.308 2.455 -18.389 1.00 96.50 106 ILE A O 1
ATOM 878 N N . LYS A 1 107 ? 12.604 2.394 -16.536 1.00 95.62 107 LYS A N 1
ATOM 879 C CA . LYS A 1 107 ? 11.674 3.146 -15.670 1.00 95.62 107 LYS A CA 1
ATOM 880 C C . LYS A 1 107 ? 11.273 4.481 -16.298 1.00 95.62 107 LYS A C 1
ATOM 882 O O . LYS A 1 107 ? 10.089 4.751 -16.499 1.00 95.62 107 LYS A O 1
ATOM 887 N N . VAL A 1 108 ? 12.256 5.300 -16.679 1.00 95.81 108 VAL A N 1
ATOM 888 C CA . VAL A 1 108 ? 12.023 6.646 -17.228 1.00 95.81 108 VAL A CA 1
ATOM 889 C C . VAL A 1 108 ? 11.260 6.591 -18.554 1.00 95.81 108 VAL A C 1
ATOM 891 O O . VAL A 1 108 ? 10.326 7.370 -18.769 1.00 95.81 108 VAL A O 1
ATOM 894 N N . LEU A 1 109 ? 11.621 5.680 -19.463 1.00 97.19 109 LEU A N 1
ATOM 895 C CA . LEU A 1 109 ? 10.911 5.529 -20.733 1.00 97.19 109 LEU A CA 1
ATOM 896 C C . LEU A 1 109 ? 9.489 4.990 -20.533 1.00 97.19 109 LEU A C 1
ATOM 898 O O . LEU A 1 109 ? 8.577 5.465 -21.216 1.00 97.19 109 LEU A O 1
ATOM 902 N N . ALA A 1 110 ? 9.279 4.058 -19.599 1.00 96.81 110 ALA A N 1
ATOM 903 C CA . ALA A 1 110 ? 7.958 3.529 -19.265 1.00 96.81 110 ALA A CA 1
ATOM 904 C C . ALA A 1 110 ? 7.041 4.638 -18.728 1.00 96.81 110 ALA A C 1
ATOM 906 O O . ALA A 1 110 ? 5.953 4.847 -19.272 1.00 96.81 110 ALA A O 1
ATOM 907 N N . SER A 1 111 ? 7.523 5.434 -17.764 1.00 93.94 111 SER A N 1
ATOM 908 C CA . SER A 1 111 ? 6.798 6.590 -17.213 1.00 93.94 111 SER A CA 1
ATOM 909 C C . SER A 1 111 ? 6.354 7.581 -18.296 1.00 93.94 111 SER A C 1
ATOM 911 O O . SER A 1 111 ? 5.272 8.158 -18.215 1.00 93.94 111 SER A O 1
ATOM 913 N N . ARG A 1 112 ? 7.170 7.779 -19.340 1.00 95.69 112 ARG A N 1
ATOM 914 C CA . ARG A 1 112 ? 6.892 8.746 -20.418 1.00 95.69 112 ARG A CA 1
ATOM 915 C C . ARG A 1 112 ? 5.973 8.209 -21.506 1.00 95.69 112 ARG A C 1
ATOM 917 O O . ARG A 1 112 ? 5.127 8.942 -22.013 1.00 95.69 112 ARG A O 1
ATOM 924 N N . HIS A 1 113 ? 6.176 6.961 -21.921 1.00 96.75 113 HIS A N 1
ATOM 925 C CA . HIS A 1 113 ? 5.617 6.445 -23.179 1.00 96.75 113 HIS A CA 1
ATOM 926 C C . HIS A 1 113 ? 4.570 5.357 -22.999 1.00 96.75 113 HIS A C 1
ATOM 928 O O . HIS A 1 113 ? 3.842 5.042 -23.950 1.00 96.75 113 HIS A O 1
ATOM 934 N N . THR A 1 114 ? 4.467 4.801 -21.796 1.00 95.06 114 THR A N 1
ATOM 935 C CA . THR A 1 114 ? 3.448 3.824 -21.411 1.00 95.06 114 THR A CA 1
ATOM 936 C C . THR A 1 114 ? 2.883 4.125 -20.018 1.00 95.06 114 THR A C 1
ATOM 938 O O . THR A 1 114 ? 2.811 3.213 -19.207 1.00 95.06 114 THR A O 1
ATOM 941 N N . PRO A 1 115 ? 2.406 5.353 -19.728 1.00 91.38 115 PRO A N 1
ATOM 942 C CA . PRO A 1 115 ? 1.989 5.749 -18.373 1.00 91.38 115 PRO A CA 1
ATOM 943 C C . PRO A 1 115 ? 0.801 4.949 -17.808 1.00 91.38 115 PRO A C 1
ATOM 945 O O . PRO A 1 115 ? 0.549 4.973 -16.610 1.00 91.38 115 PRO A O 1
ATOM 948 N N . ASN A 1 116 ? 0.059 4.243 -18.667 1.00 89.94 116 ASN A N 1
ATOM 949 C CA . ASN A 1 116 ? -1.056 3.384 -18.262 1.00 89.94 116 ASN A CA 1
ATOM 950 C C . ASN A 1 116 ? -0.624 1.943 -17.935 1.00 89.94 116 ASN A C 1
ATOM 952 O O . ASN A 1 116 ? -1.456 1.162 -17.480 1.00 89.94 116 ASN A O 1
ATOM 956 N N . HIS A 1 117 ? 0.633 1.585 -18.215 1.00 94.00 117 HIS A N 1
ATOM 957 C CA . HIS A 1 117 ? 1.228 0.295 -17.877 1.00 94.00 117 HIS A CA 1
ATOM 958 C C . HIS A 1 117 ? 2.212 0.508 -16.733 1.00 94.00 117 HIS A C 1
ATOM 960 O O . HIS A 1 117 ? 3.174 1.258 -16.889 1.00 94.00 117 HIS A O 1
ATOM 966 N N . LEU A 1 118 ? 1.939 -0.110 -15.591 1.00 93.56 118 LEU A N 1
ATOM 967 C CA . LEU A 1 118 ? 2.711 0.078 -14.369 1.00 93.56 118 LEU A CA 1
ATOM 968 C C . LEU A 1 118 ? 3.732 -1.048 -14.237 1.00 93.56 118 LEU A C 1
ATOM 970 O O . LEU A 1 118 ? 3.366 -2.215 -14.360 1.00 93.56 118 LEU A O 1
ATOM 974 N N . LEU A 1 119 ? 4.983 -0.693 -13.965 1.00 97.00 119 LEU A N 1
ATOM 975 C CA . LEU A 1 119 ? 6.011 -1.641 -13.542 1.00 97.00 119 LEU A CA 1
ATOM 976 C C . LEU A 1 119 ? 6.091 -1.643 -12.014 1.00 97.00 119 LEU A C 1
ATOM 978 O O . LEU A 1 119 ? 5.950 -0.585 -11.396 1.00 97.00 119 LEU A O 1
ATOM 982 N N . LEU A 1 120 ? 6.324 -2.811 -11.413 1.00 97.25 120 LEU A N 1
ATOM 983 C CA . LEU A 1 120 ? 6.380 -2.970 -9.955 1.00 97.25 120 LEU A CA 1
ATOM 984 C C . LEU A 1 120 ? 7.365 -2.007 -9.287 1.00 97.25 120 LEU A C 1
ATOM 986 O O . LEU A 1 120 ? 7.020 -1.397 -8.283 1.00 97.25 120 LEU A O 1
ATOM 990 N N . GLU A 1 121 ? 8.533 -1.784 -9.884 1.00 96.94 121 GLU A N 1
ATOM 991 C CA . GLU A 1 121 ? 9.549 -0.864 -9.370 1.00 96.94 121 GLU A CA 1
ATOM 992 C C . GLU A 1 121 ? 9.014 0.568 -9.234 1.00 96.94 121 GLU A C 1
ATOM 994 O O . GLU A 1 121 ? 9.324 1.241 -8.263 1.00 96.94 121 GLU A O 1
ATOM 999 N N . GLN A 1 122 ? 8.152 1.024 -10.152 1.00 95.50 122 GLN A N 1
ATOM 1000 C CA . GLN A 1 122 ? 7.547 2.361 -10.069 1.00 95.50 122 GLN A CA 1
ATOM 1001 C C . GLN A 1 122 ? 6.530 2.468 -8.923 1.00 95.50 122 GLN A C 1
ATOM 1003 O O . GLN A 1 122 ? 6.289 3.558 -8.405 1.00 95.50 122 GLN A O 1
ATOM 1008 N N . ILE A 1 123 ? 5.880 1.355 -8.567 1.00 97.62 123 ILE A N 1
ATOM 1009 C CA . ILE A 1 123 ? 4.981 1.290 -7.411 1.00 97.62 123 ILE A CA 1
ATOM 1010 C C . ILE A 1 123 ? 5.812 1.248 -6.125 1.00 97.62 123 ILE A C 1
ATOM 1012 O O . ILE A 1 123 ? 5.468 1.942 -5.170 1.00 97.62 123 ILE A O 1
ATOM 1016 N N . ASP A 1 124 ? 6.913 0.493 -6.120 1.00 98.00 124 ASP A N 1
ATOM 1017 C CA . ASP A 1 124 ? 7.836 0.422 -4.987 1.00 98.00 124 ASP A CA 1
ATOM 1018 C C . ASP A 1 124 ? 8.479 1.777 -4.680 1.00 98.00 124 ASP A C 1
ATOM 1020 O O . ASP A 1 124 ? 8.439 2.209 -3.531 1.00 98.00 124 ASP A O 1
ATOM 1024 N N . ASP A 1 125 ? 8.976 2.503 -5.690 1.00 95.38 125 ASP A N 1
ATOM 1025 C CA . ASP A 1 125 ? 9.542 3.845 -5.485 1.00 95.38 125 ASP A CA 1
ATOM 1026 C C . ASP A 1 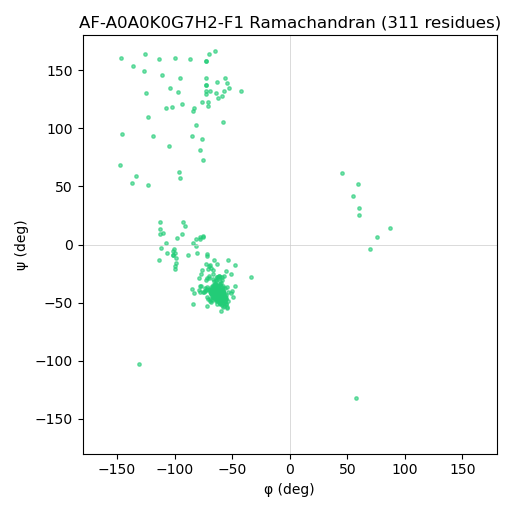125 ? 8.532 4.766 -4.794 1.00 95.38 125 ASP A C 1
ATOM 1028 O O . ASP A 1 125 ? 8.850 5.433 -3.812 1.00 95.38 125 ASP A O 1
ATOM 1032 N N . LEU A 1 126 ? 7.282 4.762 -5.270 1.00 97.06 126 LEU A N 1
ATOM 1033 C CA . LEU A 1 126 ? 6.212 5.580 -4.707 1.00 97.06 126 LEU A CA 1
ATOM 1034 C C . LEU A 1 126 ? 5.865 5.159 -3.268 1.00 97.06 126 LEU A C 1
ATOM 1036 O O . LEU A 1 126 ? 5.531 6.002 -2.432 1.00 97.06 126 LEU A O 1
ATOM 1040 N N . MET A 1 127 ? 5.961 3.864 -2.963 1.00 98.38 127 MET A N 1
ATOM 1041 C CA . MET A 1 127 ? 5.810 3.341 -1.607 1.00 98.38 127 MET A CA 1
ATOM 1042 C C . MET A 1 127 ? 6.930 3.839 -0.690 1.00 98.38 127 MET A C 1
ATOM 1044 O O . MET A 1 127 ? 6.635 4.315 0.411 1.00 98.38 127 MET A O 1
ATOM 1048 N N . GLN A 1 128 ? 8.182 3.799 -1.155 1.00 97.44 128 GLN A N 1
ATOM 1049 C CA . GLN A 1 128 ? 9.340 4.298 -0.410 1.00 97.44 128 GLN A CA 1
ATOM 1050 C C . GLN A 1 128 ? 9.303 5.820 -0.231 1.00 97.44 128 GLN A C 1
ATOM 1052 O O . GLN A 1 128 ? 9.657 6.314 0.837 1.00 97.44 128 GLN A O 1
ATOM 1057 N N . GLU A 1 129 ? 8.809 6.572 -1.218 1.00 96.62 129 GLU A N 1
ATOM 1058 C CA . GLU A 1 129 ? 8.550 8.010 -1.075 1.00 96.62 129 GLU A CA 1
ATOM 1059 C C . GLU A 1 129 ? 7.564 8.296 0.066 1.00 96.62 129 GLU A C 1
ATOM 1061 O O . GLU A 1 129 ? 7.760 9.246 0.822 1.00 96.62 129 GLU A O 1
ATOM 1066 N N . GLY A 1 130 ? 6.529 7.467 0.237 1.00 97.50 130 GLY A N 1
ATOM 1067 C CA . GLY A 1 130 ? 5.602 7.611 1.360 1.00 97.50 130 GLY A CA 1
ATOM 1068 C C . GLY A 1 130 ? 6.255 7.339 2.721 1.00 97.50 130 GLY A C 1
ATOM 1069 O O . GLY A 1 130 ? 6.059 8.130 3.640 1.00 97.50 130 GLY A O 1
ATOM 1070 N N . TYR A 1 131 ? 7.105 6.310 2.837 1.00 96.38 131 TYR A N 1
ATOM 1071 C CA . TYR A 1 131 ? 7.902 6.087 4.057 1.00 96.38 131 TYR A CA 1
ATOM 1072 C C . TYR A 1 131 ? 8.879 7.236 4.329 1.00 96.38 131 TYR A C 1
ATOM 1074 O O . TYR A 1 131 ? 9.073 7.627 5.476 1.00 96.38 131 TYR A O 1
ATOM 1082 N N . TYR A 1 132 ? 9.486 7.810 3.289 1.00 94.88 132 TYR A N 1
ATOM 1083 C CA . TYR A 1 132 ? 10.365 8.966 3.441 1.00 94.88 132 TYR A CA 1
ATOM 1084 C C . TYR A 1 132 ? 9.617 10.182 4.011 1.00 94.88 132 TYR A C 1
ATOM 1086 O O . TYR A 1 132 ? 10.113 10.838 4.926 1.00 94.88 132 TYR A O 1
ATOM 1094 N N . GLU A 1 133 ? 8.411 10.470 3.516 1.00 95.19 133 GLU A N 1
ATOM 1095 C CA . GLU A 1 133 ? 7.575 11.552 4.052 1.00 95.19 133 GLU A CA 1
ATOM 1096 C C . GLU A 1 133 ? 7.104 11.260 5.490 1.00 95.19 133 GLU A C 1
ATOM 1098 O O . GLU A 1 133 ? 7.107 12.165 6.326 1.00 95.19 133 GLU A O 1
ATOM 1103 N N . GLU A 1 134 ? 6.762 10.008 5.813 1.00 91.69 134 GLU A N 1
ATOM 1104 C CA . GLU A 1 134 ? 6.375 9.584 7.169 1.00 91.69 134 GLU A CA 1
ATOM 1105 C C . GLU A 1 134 ? 7.528 9.758 8.172 1.00 91.69 134 GLU A C 1
ATOM 1107 O O . GLU A 1 134 ? 7.347 10.375 9.221 1.00 91.69 134 GLU A O 1
ATOM 1112 N N . GLN A 1 135 ? 8.753 9.365 7.809 1.00 92.00 135 GLN A N 1
ATOM 1113 C CA . GLN A 1 135 ? 9.954 9.588 8.629 1.00 92.00 135 GLN A CA 1
ATOM 1114 C C . GLN A 1 135 ? 10.244 11.074 8.892 1.00 92.00 135 GLN A C 1
ATOM 1116 O O . GLN A 1 135 ? 10.834 11.431 9.916 1.00 92.00 135 GLN A O 1
ATOM 1121 N N . LEU A 1 136 ? 9.830 11.957 7.978 1.00 92.38 136 LEU A N 1
ATOM 1122 C CA . LEU A 1 136 ? 9.919 13.409 8.139 1.00 92.38 136 LEU A CA 1
ATOM 1123 C C . LEU A 1 136 ? 8.738 14.008 8.925 1.00 92.38 136 LEU A C 1
ATOM 1125 O O . LEU A 1 136 ? 8.722 15.218 9.157 1.00 92.38 136 LEU A O 1
ATOM 1129 N N . ASN A 1 137 ? 7.793 13.188 9.400 1.00 91.25 137 ASN A N 1
ATOM 1130 C CA . ASN A 1 137 ? 6.530 13.587 10.035 1.00 91.25 137 ASN A CA 1
ATOM 1131 C C . ASN A 1 137 ? 5.637 14.439 9.113 1.00 91.25 137 ASN A C 1
ATOM 1133 O O . ASN A 1 137 ? 4.922 15.341 9.560 1.00 91.25 137 ASN A O 1
ATOM 1137 N N . HIS A 1 138 ? 5.704 14.198 7.803 1.00 93.06 138 HIS A N 1
ATOM 1138 C CA . HIS A 1 138 ? 4.838 14.827 6.811 1.00 93.06 138 HIS A CA 1
ATOM 1139 C C . HIS A 1 138 ? 3.632 13.934 6.490 1.00 93.06 138 HIS A C 1
ATOM 1141 O O . HIS A 1 138 ? 3.389 13.599 5.329 1.00 93.06 138 HIS A O 1
ATOM 1147 N N . ASP A 1 139 ? 2.844 13.584 7.509 1.00 91.75 139 ASP A N 1
ATOM 1148 C CA . ASP A 1 139 ? 1.758 12.598 7.411 1.00 91.75 139 ASP A CA 1
ATOM 1149 C C . ASP A 1 139 ? 0.799 12.851 6.239 1.00 91.75 139 ASP A C 1
ATOM 1151 O O . ASP A 1 139 ? 0.394 11.923 5.548 1.00 91.75 139 ASP A O 1
ATOM 1155 N N . GLU A 1 140 ? 0.462 14.117 5.972 1.00 93.62 140 GLU A N 1
ATOM 1156 C CA . GLU A 1 140 ? -0.444 14.490 4.878 1.00 93.62 140 GLU A CA 1
ATOM 1157 C C . GLU A 1 140 ? 0.129 14.087 3.505 1.00 93.62 140 GLU A C 1
ATOM 1159 O O . GLU A 1 140 ? -0.587 13.542 2.667 1.00 93.62 140 GLU A O 1
ATOM 1164 N N . ARG A 1 141 ? 1.439 14.279 3.293 1.00 95.44 141 ARG A N 1
ATOM 1165 C CA . ARG A 1 141 ? 2.125 13.892 2.049 1.00 95.44 141 ARG A CA 1
ATOM 1166 C C . ARG A 1 141 ? 2.312 12.386 1.953 1.00 95.44 141 ARG A C 1
ATOM 1168 O O . ARG A 1 141 ? 2.121 11.821 0.881 1.00 95.44 141 ARG A O 1
ATOM 1175 N N . ALA A 1 142 ? 2.649 11.735 3.063 1.00 96.12 142 ALA A N 1
ATOM 1176 C CA . ALA A 1 142 ? 2.754 10.282 3.117 1.00 96.12 142 ALA A CA 1
ATOM 1177 C C . ALA A 1 142 ? 1.407 9.616 2.780 1.00 96.12 142 ALA A C 1
ATOM 1179 O O . ALA A 1 142 ? 1.365 8.710 1.949 1.00 96.12 142 ALA A O 1
ATOM 1180 N N . VAL A 1 143 ? 0.291 10.136 3.309 1.00 96.50 143 VAL A N 1
ATOM 1181 C CA . VAL A 1 143 ? -1.063 9.698 2.932 1.00 96.50 143 VAL A CA 1
ATOM 1182 C C . VAL A 1 143 ? -1.326 9.905 1.441 1.00 96.50 143 VAL A C 1
ATOM 1184 O O . VAL A 1 143 ? -1.829 8.991 0.792 1.00 96.50 143 VAL A O 1
ATOM 1187 N N . GLU A 1 144 ? -1.000 11.072 0.875 1.00 96.69 144 GLU A N 1
ATOM 1188 C CA . GLU A 1 144 ? -1.175 11.324 -0.565 1.00 96.69 144 GLU A CA 1
ATOM 1189 C C . GLU A 1 144 ? -0.427 10.288 -1.417 1.00 96.69 144 GLU A C 1
ATOM 1191 O O . GLU A 1 144 ? -1.009 9.714 -2.344 1.00 96.69 144 GLU A O 1
ATOM 1196 N N . LYS A 1 145 ? 0.831 9.995 -1.063 1.00 98.12 145 LYS A N 1
ATOM 1197 C CA . LYS A 1 145 ? 1.664 8.992 -1.738 1.00 98.12 145 LYS A CA 1
ATOM 1198 C C . LYS A 1 145 ? 1.077 7.592 -1.609 1.00 98.12 145 LYS A C 1
ATOM 1200 O O . LYS A 1 145 ? 0.875 6.918 -2.615 1.00 98.12 145 LYS A O 1
ATOM 1205 N N . TRP A 1 146 ? 0.741 7.159 -0.398 1.00 98.56 146 TRP A N 1
ATOM 1206 C CA . TRP A 1 146 ? 0.244 5.805 -0.151 1.00 98.56 146 TRP A CA 1
ATOM 1207 C C . TRP A 1 146 ? -1.181 5.558 -0.669 1.00 98.56 146 TRP A C 1
ATOM 1209 O O . TRP A 1 146 ? -1.472 4.455 -1.134 1.00 98.56 146 TRP A O 1
ATOM 1219 N N . MET A 1 147 ? -2.038 6.582 -0.732 1.00 98.31 147 MET A N 1
ATOM 1220 C CA . MET A 1 147 ? -3.306 6.508 -1.477 1.00 98.31 147 MET A CA 1
ATOM 1221 C C . MET A 1 147 ? -3.060 6.237 -2.966 1.00 98.31 147 MET A C 1
ATOM 1223 O O . MET A 1 147 ? -3.790 5.464 -3.595 1.00 98.31 147 MET A O 1
ATOM 1227 N N . GLU A 1 148 ? -2.038 6.869 -3.545 1.00 98.06 148 GLU A N 1
ATOM 1228 C CA . GLU A 1 148 ? -1.666 6.632 -4.935 1.00 98.06 148 GLU A CA 1
ATOM 1229 C C . GLU A 1 148 ? -1.047 5.235 -5.132 1.00 98.06 148 GLU A C 1
ATOM 1231 O O . GLU A 1 148 ? -1.412 4.565 -6.103 1.00 98.06 148 GLU A O 1
ATOM 1236 N N . VAL A 1 149 ? -0.211 4.755 -4.201 1.00 98.50 149 VAL A N 1
ATOM 1237 C CA . VAL A 1 149 ? 0.293 3.366 -4.186 1.00 98.50 149 VAL A CA 1
ATOM 1238 C C . VAL A 1 149 ? -0.872 2.388 -4.210 1.00 98.50 149 VAL A C 1
ATOM 1240 O O . VAL A 1 149 ? -0.955 1.593 -5.139 1.00 98.50 149 VAL A O 1
ATOM 1243 N N . TRP A 1 150 ? -1.825 2.499 -3.277 1.00 98.56 150 TRP A N 1
ATOM 1244 C CA . TRP A 1 150 ? -2.980 1.597 -3.212 1.00 98.56 150 TRP A CA 1
ATOM 1245 C C . TRP A 1 150 ? -3.736 1.529 -4.543 1.00 98.56 150 TRP A C 1
ATOM 1247 O O . TRP A 1 150 ? -3.975 0.451 -5.091 1.00 98.56 150 TRP A O 1
ATOM 1257 N N . LYS A 1 151 ? -4.046 2.694 -5.123 1.00 97.75 151 LYS A N 1
ATOM 1258 C CA . LYS A 1 151 ? -4.738 2.784 -6.412 1.00 97.75 151 LYS A CA 1
ATOM 1259 C C . LYS A 1 151 ? -3.945 2.121 -7.543 1.00 97.75 151 LYS A C 1
ATOM 1261 O O . LYS A 1 151 ? -4.528 1.403 -8.358 1.00 97.75 151 LYS A O 1
ATOM 1266 N N . LYS A 1 152 ? -2.636 2.377 -7.623 1.00 97.12 152 LYS A N 1
ATOM 1267 C CA . LYS A 1 152 ? -1.757 1.792 -8.646 1.00 97.12 152 LYS A CA 1
ATOM 1268 C C . LYS A 1 152 ? -1.603 0.285 -8.461 1.00 97.12 152 LYS A C 1
ATOM 1270 O O . LYS A 1 152 ? -1.653 -0.437 -9.450 1.00 97.12 152 LYS A O 1
ATOM 1275 N N . THR A 1 153 ? -1.496 -0.197 -7.227 1.00 97.31 153 THR A N 1
ATOM 1276 C CA . THR A 1 153 ? -1.458 -1.627 -6.910 1.00 97.31 153 THR A CA 1
ATOM 1277 C C . THR A 1 153 ? -2.738 -2.316 -7.369 1.00 97.31 153 THR A C 1
ATOM 1279 O O . THR A 1 153 ? -2.661 -3.316 -8.076 1.00 97.31 153 THR A O 1
ATOM 1282 N N . LEU A 1 154 ? -3.920 -1.763 -7.072 1.00 96.19 154 LEU A N 1
ATOM 1283 C CA . LEU A 1 154 ? -5.186 -2.324 -7.563 1.00 96.19 154 LEU A CA 1
ATOM 1284 C C . LEU A 1 154 ? -5.260 -2.339 -9.101 1.00 96.19 154 LEU A C 1
ATOM 1286 O O . LEU A 1 154 ? -5.713 -3.325 -9.682 1.00 96.19 154 LEU A O 1
ATOM 1290 N N . GLN A 1 155 ? -4.766 -1.289 -9.769 1.00 94.94 155 GLN A N 1
ATOM 1291 C CA . GLN A 1 155 ? -4.659 -1.251 -11.233 1.00 94.94 155 GLN A CA 1
ATOM 1292 C C . GLN A 1 155 ? -3.700 -2.325 -11.774 1.00 94.94 155 GLN A C 1
ATOM 1294 O O . GLN A 1 155 ? -4.010 -2.961 -12.779 1.00 94.94 155 GLN A O 1
ATOM 1299 N N . TRP A 1 156 ? -2.554 -2.528 -11.124 1.00 95.25 156 TRP A N 1
ATOM 1300 C CA . TRP A 1 156 ? -1.545 -3.515 -11.515 1.00 95.25 156 TRP A CA 1
ATOM 1301 C C . TRP A 1 156 ? -2.022 -4.960 -11.293 1.00 95.25 156 TRP A C 1
ATOM 1303 O O . TRP A 1 156 ? -1.802 -5.837 -12.135 1.00 95.25 156 TRP A O 1
ATOM 1313 N N . ILE A 1 157 ? -2.748 -5.211 -10.198 1.00 95.00 157 ILE A N 1
ATOM 1314 C CA . ILE A 1 157 ? -3.426 -6.492 -9.966 1.00 95.00 157 ILE A CA 1
ATOM 1315 C C . ILE A 1 157 ? -4.424 -6.750 -11.102 1.00 95.00 157 ILE A C 1
ATOM 1317 O O . ILE A 1 157 ? -4.467 -7.860 -11.637 1.00 95.00 157 ILE A O 1
ATOM 1321 N N . GLY A 1 158 ? -5.193 -5.732 -11.503 1.00 92.75 158 GLY A N 1
ATOM 1322 C CA . GLY A 1 158 ? -6.177 -5.839 -12.577 1.00 92.75 158 GLY A CA 1
ATOM 1323 C C . GLY A 1 158 ? -7.208 -6.936 -12.293 1.00 92.75 158 GLY A C 1
ATOM 1324 O O . GLY A 1 158 ? -7.728 -7.046 -11.180 1.00 92.75 158 GLY A O 1
ATOM 1325 N N . ASP A 1 159 ? -7.462 -7.789 -13.287 1.00 90.19 159 ASP A N 1
ATOM 1326 C CA . ASP A 1 159 ? -8.468 -8.861 -13.215 1.00 90.19 159 ASP A CA 1
ATOM 1327 C C . ASP A 1 159 ? -7.976 -10.132 -12.496 1.00 90.19 159 ASP A C 1
ATOM 1329 O O . ASP A 1 159 ? -8.686 -11.142 -12.445 1.00 90.19 159 ASP A O 1
ATOM 1333 N N . LYS A 1 160 ? -6.756 -10.119 -11.940 1.00 90.94 160 LYS A N 1
ATOM 1334 C CA . LYS A 1 160 ? -6.222 -11.260 -11.190 1.00 90.94 160 LYS A CA 1
ATOM 1335 C C . LYS A 1 160 ? -7.112 -11.524 -9.965 1.00 90.94 160 LYS A C 1
ATOM 1337 O O . LYS A 1 160 ? -7.370 -10.629 -9.150 1.00 90.94 160 LYS A O 1
ATOM 1342 N N . GLN A 1 161 ? -7.580 -12.768 -9.842 1.00 91.62 161 GLN A N 1
ATOM 1343 C CA . GLN A 1 161 ? -8.330 -13.239 -8.677 1.00 91.62 161 GLN A CA 1
ATOM 1344 C C . GLN A 1 161 ? -7.353 -13.487 -7.530 1.00 91.62 161 GLN A C 1
ATOM 1346 O O . GLN A 1 161 ? -6.775 -14.562 -7.413 1.00 91.62 161 GLN A O 1
ATOM 1351 N N . LEU A 1 162 ? -7.143 -12.447 -6.731 1.00 94.88 162 LEU A N 1
ATOM 1352 C CA . LEU A 1 162 ? -6.253 -12.442 -5.581 1.00 94.88 162 LEU A CA 1
ATOM 1353 C C . LEU A 1 162 ? -7.080 -12.033 -4.366 1.00 94.88 162 LEU A C 1
ATOM 1355 O O . LEU A 1 162 ? -7.526 -10.887 -4.320 1.00 94.88 162 LEU A O 1
ATOM 1359 N N . THR A 1 163 ? -7.332 -12.982 -3.460 1.00 97.38 163 THR A N 1
ATOM 1360 C CA . THR A 1 163 ? -8.176 -12.806 -2.262 1.00 97.38 163 THR A CA 1
ATOM 1361 C C . THR A 1 163 ? -7.396 -12.853 -0.950 1.00 97.38 163 THR A C 1
ATOM 1363 O O . THR A 1 163 ? -7.969 -12.613 0.108 1.00 97.38 163 THR A O 1
ATOM 1366 N N . ASP A 1 164 ? -6.092 -13.102 -1.010 1.00 98.00 164 ASP A N 1
ATOM 1367 C CA . ASP A 1 164 ? -5.172 -13.084 0.124 1.00 98.00 164 ASP A CA 1
ATOM 1368 C C . ASP A 1 164 ? -4.019 -12.127 -0.191 1.00 98.00 164 ASP A C 1
ATOM 1370 O O . ASP A 1 164 ? -3.439 -12.183 -1.279 1.00 98.00 164 ASP A O 1
ATOM 1374 N N . ILE A 1 165 ? -3.705 -11.220 0.737 1.00 98.25 165 ILE A N 1
ATOM 1375 C CA . ILE A 1 165 ? -2.611 -10.264 0.532 1.00 98.25 165 ILE A CA 1
ATOM 1376 C C . ILE A 1 165 ? -1.230 -10.905 0.713 1.00 98.25 165 ILE A C 1
ATOM 1378 O O . ILE A 1 165 ? -0.265 -10.413 0.137 1.00 98.25 165 ILE A O 1
ATOM 1382 N N . GLY A 1 166 ? -1.126 -12.031 1.427 1.00 97.94 166 GLY A N 1
ATOM 1383 C CA . GLY A 1 166 ? 0.118 -12.808 1.488 1.00 97.94 166 GLY A CA 1
ATOM 1384 C C . GLY A 1 166 ? 0.521 -13.346 0.112 1.00 97.94 166 GLY A C 1
ATOM 1385 O O . GLY A 1 166 ? 1.677 -13.259 -0.286 1.00 97.94 166 GLY A O 1
ATOM 1386 N N . ALA A 1 167 ? -0.447 -13.785 -0.690 1.00 97.81 167 ALA A N 1
ATOM 1387 C CA . ALA A 1 167 ? -0.203 -14.145 -2.081 1.00 97.81 167 ALA A CA 1
ATOM 1388 C C . ALA A 1 167 ? 0.258 -12.946 -2.939 1.00 97.81 167 ALA A C 1
ATOM 1390 O O . ALA A 1 167 ? 0.999 -13.143 -3.902 1.00 97.81 167 ALA A O 1
ATOM 1391 N N . LEU A 1 168 ? -0.129 -11.704 -2.605 1.00 97.56 168 LEU A N 1
ATOM 1392 C CA . LEU A 1 168 ? 0.430 -10.509 -3.255 1.00 97.56 168 LEU A CA 1
ATOM 1393 C C . LEU A 1 168 ? 1.904 -10.309 -2.882 1.00 97.56 168 LEU A C 1
ATOM 1395 O O . LEU A 1 168 ? 2.710 -9.979 -3.754 1.00 97.56 168 LEU A O 1
ATOM 1399 N N . ASP A 1 169 ? 2.256 -10.533 -1.615 1.00 98.00 169 ASP A N 1
ATOM 1400 C CA . ASP A 1 169 ? 3.645 -10.490 -1.149 1.00 98.00 169 ASP A CA 1
ATOM 1401 C C . ASP A 1 169 ? 4.509 -11.490 -1.925 1.00 98.00 169 ASP A C 1
ATOM 1403 O O . ASP A 1 169 ? 5.527 -11.112 -2.508 1.00 98.00 169 ASP A O 1
ATOM 1407 N N . ASP A 1 170 ? 4.058 -12.742 -2.025 1.00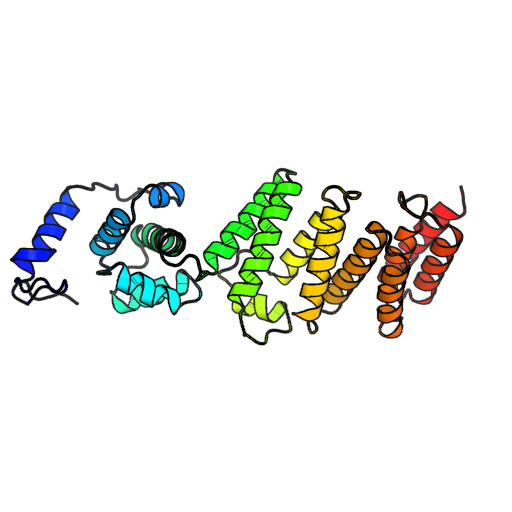 96.62 170 ASP A N 1
ATOM 1408 C CA . ASP A 1 170 ? 4.757 -13.796 -2.766 1.00 96.62 170 ASP A CA 1
ATOM 1409 C C . ASP A 1 170 ? 4.930 -13.445 -4.252 1.00 96.62 170 ASP A C 1
ATOM 1411 O O . ASP A 1 170 ? 5.984 -13.692 -4.838 1.00 96.62 170 ASP A O 1
ATOM 1415 N N . MET A 1 171 ? 3.907 -12.848 -4.873 1.00 95.31 171 MET A N 1
ATOM 1416 C CA . MET A 1 171 ? 3.935 -12.456 -6.287 1.00 95.31 171 MET A CA 1
ATOM 1417 C C . MET A 1 171 ? 4.864 -11.280 -6.586 1.00 95.31 171 MET A C 1
ATOM 1419 O O . MET A 1 171 ? 5.312 -11.136 -7.724 1.00 95.31 171 MET A O 1
ATOM 1423 N N . THR A 1 172 ? 5.090 -10.408 -5.609 1.00 95.75 172 THR A N 1
ATOM 1424 C CA . THR A 1 172 ? 5.833 -9.158 -5.805 1.00 95.75 172 THR A CA 1
ATOM 1425 C C . THR A 1 172 ? 7.237 -9.196 -5.202 1.00 95.75 172 THR A C 1
ATOM 1427 O O . THR A 1 172 ? 8.054 -8.314 -5.471 1.00 95.75 172 THR A O 1
ATOM 1430 N N . SER A 1 173 ? 7.560 -10.254 -4.458 1.00 93.00 173 SER A N 1
ATOM 1431 C CA . SER A 1 173 ? 8.904 -10.543 -3.970 1.00 93.00 173 SER A CA 1
ATOM 1432 C C . SER A 1 173 ? 9.837 -11.030 -5.096 1.00 93.00 173 SER A C 1
ATOM 1434 O O . SER A 1 173 ? 9.410 -11.784 -5.971 1.00 93.00 173 SER A O 1
ATOM 1436 N N . PRO A 1 174 ? 11.131 -10.656 -5.095 1.00 93.50 174 PRO A N 1
ATOM 1437 C CA . PRO A 1 174 ? 11.806 -9.739 -4.174 1.00 93.50 174 PRO A CA 1
ATOM 1438 C C . PRO A 1 174 ? 11.835 -8.285 -4.686 1.00 93.50 174 PRO A C 1
ATOM 1440 O O . PRO A 1 174 ? 12.701 -7.523 -4.268 1.00 93.50 174 PRO A O 1
ATOM 1443 N N . ILE A 1 175 ? 10.969 -7.917 -5.640 1.00 94.62 175 ILE A N 1
ATOM 1444 C CA . ILE A 1 175 ? 11.008 -6.604 -6.306 1.00 94.62 175 ILE A CA 1
ATOM 1445 C C . ILE A 1 175 ? 10.544 -5.499 -5.358 1.00 94.62 175 ILE A C 1
ATOM 1447 O O . ILE A 1 175 ? 11.180 -4.452 -5.290 1.00 94.62 175 ILE A O 1
ATOM 1451 N N . MET A 1 176 ? 9.446 -5.726 -4.634 1.00 95.62 176 MET A N 1
ATOM 1452 C CA . MET A 1 176 ? 8.962 -4.766 -3.642 1.00 95.62 176 MET A CA 1
ATOM 1453 C C . MET A 1 176 ? 9.871 -4.772 -2.413 1.00 95.62 176 MET A C 1
ATOM 1455 O O . MET A 1 176 ? 10.171 -5.825 -1.847 1.00 95.62 176 MET A O 1
ATOM 1459 N N . SER A 1 177 ? 10.257 -3.580 -1.967 1.00 94.69 177 SER A N 1
ATOM 1460 C CA . SER A 1 177 ? 11.092 -3.367 -0.785 1.00 94.69 177 SER A CA 1
ATOM 1461 C C . SER A 1 177 ? 10.345 -3.664 0.519 1.00 94.69 177 SER A C 1
ATOM 1463 O O . SER A 1 177 ? 10.976 -3.912 1.547 1.00 94.69 177 SER A O 1
ATOM 1465 N N . GLN A 1 178 ? 9.008 -3.636 0.493 1.00 96.19 178 GLN A N 1
ATOM 1466 C CA . GLN A 1 178 ? 8.141 -3.934 1.632 1.00 96.19 178 GLN A CA 1
ATOM 1467 C C . GLN A 1 178 ? 7.116 -5.005 1.277 1.00 96.19 178 GLN A C 1
ATOM 1469 O O . GLN A 1 178 ? 6.644 -5.089 0.144 1.00 96.19 178 GLN A O 1
ATOM 1474 N N . LEU A 1 179 ? 6.731 -5.787 2.285 1.00 97.56 179 LEU A N 1
ATOM 1475 C CA . LEU A 1 179 ? 5.565 -6.659 2.197 1.00 97.56 179 LEU A CA 1
ATOM 1476 C C . LEU A 1 179 ? 4.302 -5.795 2.261 1.00 97.56 179 LEU A C 1
ATOM 1478 O O . LEU A 1 179 ? 4.142 -4.997 3.190 1.00 97.56 179 LEU A O 1
ATOM 1482 N N . TYR A 1 180 ? 3.383 -5.984 1.319 1.00 98.44 180 TYR A N 1
ATOM 1483 C CA . TYR A 1 180 ? 2.065 -5.363 1.334 1.00 98.44 180 TYR A CA 1
ATOM 1484 C C . TYR A 1 180 ? 1.302 -5.690 2.614 1.00 98.44 180 TYR A C 1
ATOM 1486 O O . TYR A 1 180 ? 0.639 -4.801 3.139 1.00 98.44 180 TYR A O 1
ATOM 1494 N N . SER A 1 181 ? 1.422 -6.908 3.158 1.00 97.81 181 SER A N 1
ATOM 1495 C CA . SER A 1 181 ? 0.786 -7.281 4.435 1.00 97.81 181 SER A CA 1
ATOM 1496 C C . SER A 1 181 ? 1.210 -6.403 5.623 1.00 97.81 181 SER A C 1
ATOM 1498 O O . SER A 1 181 ? 0.404 -6.153 6.525 1.00 97.81 181 SER A O 1
ATOM 1500 N N . ASN A 1 182 ? 2.442 -5.888 5.611 1.00 97.06 182 ASN A N 1
ATOM 1501 C CA . ASN A 1 182 ? 2.920 -4.919 6.597 1.00 97.06 182 ASN A CA 1
ATOM 1502 C C . ASN A 1 182 ? 2.503 -3.499 6.204 1.00 97.06 182 ASN A C 1
ATOM 1504 O O . ASN A 1 182 ? 1.860 -2.806 6.989 1.00 97.06 182 ASN A O 1
ATOM 1508 N N . TRP A 1 183 ? 2.788 -3.101 4.962 1.00 98.56 183 TRP A N 1
ATOM 1509 C CA . TRP A 1 183 ? 2.556 -1.739 4.486 1.00 98.56 183 TRP A CA 1
ATOM 1510 C C . TRP A 1 183 ? 1.092 -1.292 4.603 1.00 98.56 183 TRP A C 1
ATOM 1512 O O . TRP A 1 183 ? 0.830 -0.149 4.966 1.00 98.56 183 TRP A O 1
ATOM 1522 N N . VAL A 1 184 ? 0.110 -2.171 4.362 1.00 98.62 184 VAL A N 1
ATOM 1523 C CA . VAL A 1 184 ? -1.311 -1.803 4.522 1.00 98.62 184 VAL A CA 1
ATOM 1524 C C . VAL A 1 184 ? -1.666 -1.417 5.960 1.00 98.62 184 VAL A C 1
ATOM 1526 O O . VAL A 1 184 ? -2.574 -0.613 6.156 1.00 98.62 184 VAL A O 1
ATOM 1529 N N . GLN A 1 185 ? -0.969 -1.968 6.957 1.00 97.50 185 GLN A N 1
ATOM 1530 C CA . GLN A 1 185 ? -1.168 -1.623 8.366 1.00 97.50 185 GLN A CA 1
ATOM 1531 C C . GLN A 1 185 ? -0.503 -0.285 8.694 1.00 97.50 185 GLN A C 1
ATOM 1533 O O . GLN A 1 185 ? -1.117 0.546 9.357 1.00 97.50 185 GLN A O 1
ATOM 1538 N N . ASP A 1 186 ? 0.696 -0.034 8.163 1.00 97.81 186 ASP A N 1
ATOM 1539 C CA . ASP A 1 186 ? 1.360 1.271 8.287 1.00 97.81 186 ASP A CA 1
ATOM 1540 C C . ASP A 1 186 ? 0.508 2.377 7.644 1.00 97.81 186 ASP A C 1
ATOM 1542 O O . ASP A 1 186 ? 0.286 3.443 8.226 1.00 97.81 186 ASP A O 1
ATOM 1546 N N . PHE A 1 187 ? -0.048 2.094 6.465 1.00 98.25 187 PHE A N 1
ATOM 1547 C CA . PHE A 1 187 ? -0.920 3.015 5.754 1.00 98.25 187 PHE A CA 1
ATOM 1548 C C . PHE A 1 187 ? -2.236 3.275 6.497 1.00 98.25 187 PHE A C 1
ATOM 1550 O O . PHE A 1 187 ? -2.698 4.413 6.604 1.00 98.25 187 PHE A O 1
ATOM 1557 N N . GLU A 1 188 ? -2.841 2.233 7.054 1.00 97.06 188 GLU A N 1
ATOM 1558 C CA . GLU A 1 188 ? -4.014 2.368 7.911 1.00 97.06 188 GLU A CA 1
ATOM 1559 C C . GLU A 1 188 ? -3.713 3.248 9.137 1.00 97.06 188 GLU A C 1
ATOM 1561 O O . GLU A 1 188 ? -4.468 4.179 9.436 1.00 97.06 188 GLU A O 1
ATOM 1566 N N . MET A 1 189 ? -2.580 3.007 9.797 1.00 94.88 189 MET A N 1
ATOM 1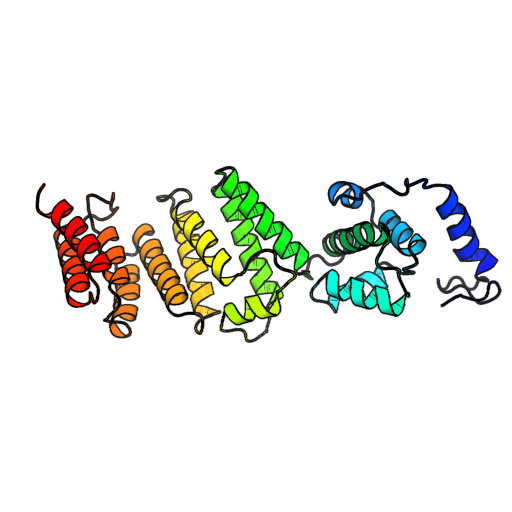567 C CA . MET A 1 189 ? -2.161 3.738 10.987 1.00 94.88 189 MET A CA 1
ATOM 1568 C C . MET A 1 189 ? -1.926 5.223 10.691 1.00 94.88 189 MET A C 1
ATOM 1570 O O . MET A 1 189 ? -2.398 6.082 11.443 1.00 94.88 189 MET A O 1
ATOM 1574 N N . ILE A 1 190 ? -1.253 5.559 9.586 1.00 94.88 190 ILE A N 1
ATOM 1575 C CA . ILE A 1 190 ? -1.047 6.967 9.234 1.00 94.88 190 ILE A CA 1
ATOM 1576 C C . ILE A 1 190 ? -2.369 7.651 8.878 1.00 94.88 190 ILE A C 1
ATOM 1578 O O . ILE A 1 190 ? -2.570 8.800 9.253 1.00 94.88 190 ILE A O 1
ATOM 1582 N N . LEU A 1 191 ? -3.322 6.952 8.249 1.00 95.38 191 LEU A N 1
ATOM 1583 C CA . LEU A 1 191 ? -4.668 7.485 8.003 1.00 95.38 191 LEU A CA 1
ATOM 1584 C C . LEU A 1 191 ? -5.438 7.755 9.306 1.00 95.38 191 LEU A C 1
ATOM 1586 O O . LEU A 1 191 ? -6.265 8.666 9.348 1.00 95.38 191 LEU A O 1
ATOM 1590 N N . ALA A 1 192 ? -5.191 6.975 10.362 1.00 91.50 192 ALA A N 1
ATOM 1591 C CA . ALA A 1 192 ? -5.778 7.196 11.682 1.00 91.50 192 ALA A CA 1
ATOM 1592 C C . ALA A 1 192 ? -5.151 8.397 12.414 1.00 91.50 192 ALA A C 1
ATOM 1594 O O . ALA A 1 192 ? -5.850 9.140 13.112 1.00 91.50 192 ALA A O 1
ATOM 1595 N N . ASN A 1 193 ? -3.840 8.588 12.250 1.00 86.94 193 ASN A N 1
ATOM 1596 C CA . ASN A 1 193 ? -3.068 9.616 12.947 1.00 86.94 193 ASN A CA 1
ATOM 1597 C C . ASN A 1 193 ? -3.115 10.975 12.238 1.00 86.94 193 ASN A C 1
ATOM 1599 O O . ASN A 1 193 ? -3.230 12.014 12.901 1.00 86.94 193 ASN A O 1
ATOM 1603 N N . ALA A 1 194 ? -3.086 10.969 10.902 1.00 82.56 194 ALA A N 1
ATOM 1604 C CA . ALA A 1 194 ? -3.116 12.156 10.064 1.00 82.56 194 ALA A CA 1
ATOM 1605 C C . ALA A 1 194 ? -4.375 12.962 10.371 1.00 82.56 194 ALA A C 1
ATOM 1607 O O . ALA A 1 194 ? -5.490 12.596 10.003 1.00 82.56 194 ALA A O 1
ATOM 1608 N N . ARG A 1 195 ? -4.187 14.075 11.090 1.00 78.31 195 ARG A N 1
ATOM 1609 C CA . ARG A 1 195 ? -5.268 14.978 11.502 1.00 78.31 195 ARG A CA 1
ATOM 1610 C C . ARG A 1 195 ? -6.472 14.199 12.051 1.00 78.31 195 ARG A C 1
ATOM 1612 O O . ARG A 1 195 ? -7.561 14.339 11.512 1.00 78.31 195 ARG A O 1
ATOM 1619 N N . ARG A 1 196 ? -6.296 13.443 13.141 1.00 70.81 196 ARG A N 1
ATOM 1620 C CA . ARG A 1 196 ? -7.296 12.567 13.812 1.00 70.81 196 ARG A CA 1
ATOM 1621 C C . ARG A 1 196 ? -8.779 13.014 13.803 1.00 70.81 196 ARG A C 1
ATOM 1623 O O . ARG A 1 196 ? -9.666 12.171 13.862 1.00 70.81 196 ARG A O 1
ATOM 1630 N N . TYR A 1 197 ? -9.078 14.315 13.741 1.00 75.06 197 TYR A N 1
ATOM 1631 C CA . TYR A 1 197 ? -10.446 14.865 13.725 1.00 75.06 197 TYR A CA 1
ATOM 1632 C C . TYR A 1 197 ? -10.918 15.430 12.373 1.00 75.06 197 TYR A C 1
ATOM 1634 O O . TYR A 1 197 ? -12.035 15.942 12.274 1.00 75.06 197 TYR A O 1
ATOM 1642 N N . ASP A 1 198 ? -10.102 15.363 11.325 1.00 89.44 198 ASP A N 1
ATOM 1643 C CA . ASP A 1 198 ? -10.479 15.766 9.976 1.00 89.44 198 ASP A CA 1
ATOM 1644 C C . ASP A 1 198 ? -11.205 14.613 9.270 1.00 89.44 198 ASP A C 1
ATOM 1646 O O . ASP A 1 198 ? -10.653 13.552 8.971 1.00 89.44 198 ASP A O 1
ATOM 1650 N N . SER A 1 199 ? -12.480 14.859 8.969 1.00 91.38 199 SER A N 1
ATOM 1651 C CA . SER A 1 199 ? -13.374 13.903 8.312 1.00 91.38 199 SER A CA 1
ATOM 1652 C C . SER A 1 199 ? -12.856 13.361 6.974 1.00 91.38 199 SER A C 1
ATOM 1654 O O . SER A 1 199 ? -13.272 12.276 6.570 1.00 91.38 199 SER A O 1
ATOM 1656 N N . ARG A 1 200 ? -11.952 14.070 6.280 1.00 94.50 200 ARG A N 1
ATOM 1657 C CA . ARG A 1 200 ? -11.374 13.606 5.009 1.00 94.50 200 ARG A CA 1
ATOM 1658 C C . ARG A 1 200 ? -10.521 12.355 5.207 1.00 94.50 200 ARG A C 1
ATOM 1660 O O . ARG A 1 200 ? -10.682 11.402 4.448 1.00 94.50 200 ARG A O 1
ATOM 1667 N N . TYR A 1 201 ? -9.692 12.325 6.250 1.00 94.94 201 TYR A N 1
ATOM 1668 C CA . TYR A 1 201 ? -8.839 11.176 6.566 1.00 94.94 201 TYR A CA 1
ATOM 1669 C C . TYR A 1 201 ? -9.656 10.013 7.127 1.00 94.94 201 TYR A C 1
ATOM 1671 O O . TYR A 1 201 ? -9.482 8.880 6.689 1.00 94.94 201 TYR A O 1
ATOM 1679 N N . ALA A 1 202 ? -10.656 10.290 7.971 1.00 95.00 202 ALA A N 1
ATOM 1680 C CA . ALA A 1 202 ? -11.599 9.261 8.410 1.00 95.00 202 ALA A CA 1
ATOM 1681 C C . ALA A 1 202 ? -12.381 8.647 7.226 1.00 95.00 202 ALA A C 1
ATOM 1683 O O . ALA A 1 202 ? -12.579 7.435 7.165 1.00 95.00 202 ALA A O 1
ATOM 1684 N N . MET A 1 203 ? -12.782 9.455 6.237 1.00 97.00 203 MET A N 1
ATOM 1685 C CA . MET A 1 203 ? -13.419 8.955 5.013 1.00 97.00 203 MET A CA 1
A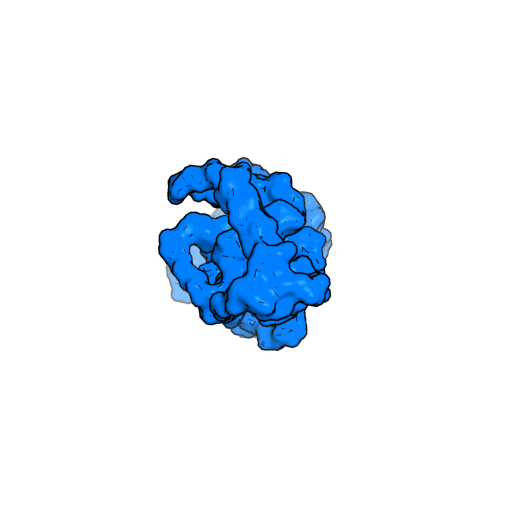TOM 1686 C C . MET A 1 203 ? -12.462 8.100 4.177 1.00 97.00 203 MET A C 1
ATOM 1688 O O . MET A 1 203 ? -12.865 7.033 3.713 1.00 97.00 203 MET A O 1
ATOM 1692 N N . ALA A 1 204 ? -11.212 8.540 4.009 1.00 97.12 204 ALA A N 1
ATOM 1693 C CA . ALA A 1 204 ? -10.182 7.787 3.298 1.00 97.12 204 ALA A CA 1
ATOM 1694 C C . ALA A 1 204 ? -9.901 6.439 3.981 1.00 97.12 204 ALA A C 1
ATOM 1696 O O . ALA A 1 204 ? -10.006 5.409 3.323 1.00 97.12 204 ALA A O 1
ATOM 1697 N N . ARG A 1 205 ? -9.692 6.424 5.305 1.00 97.75 205 ARG A N 1
ATOM 1698 C CA . ARG A 1 205 ? -9.522 5.211 6.127 1.00 97.75 205 ARG A CA 1
ATOM 1699 C C . ARG A 1 205 ? -10.686 4.239 5.968 1.00 97.75 205 ARG A C 1
ATOM 1701 O O . ARG A 1 205 ? -10.477 3.053 5.729 1.00 97.75 205 ARG A O 1
ATOM 1708 N N . LYS A 1 206 ? -11.926 4.736 6.032 1.00 97.62 206 LYS A N 1
ATOM 1709 C CA . LYS A 1 206 ? -13.137 3.922 5.841 1.00 97.62 206 LYS A CA 1
ATOM 1710 C C . LYS A 1 206 ? -13.217 3.323 4.430 1.00 97.62 206 LYS A C 1
ATOM 1712 O O . LYS A 1 206 ? -13.621 2.175 4.283 1.00 97.62 206 LYS A O 1
ATOM 1717 N N . ASN A 1 207 ? -12.882 4.090 3.392 1.00 98.06 207 ASN A N 1
ATOM 1718 C CA . ASN A 1 207 ? -12.908 3.592 2.013 1.00 98.06 207 ASN A CA 1
ATOM 1719 C C . ASN A 1 207 ? -11.799 2.557 1.780 1.00 98.06 207 ASN A C 1
ATOM 1721 O O . ASN A 1 207 ? -12.093 1.465 1.310 1.00 98.06 207 ASN A O 1
ATOM 1725 N N . PHE A 1 208 ? -10.568 2.868 2.191 1.00 98.56 208 PHE A N 1
ATOM 1726 C CA . PHE A 1 208 ? -9.413 1.978 2.085 1.00 98.56 208 PHE A CA 1
ATOM 1727 C C . PHE A 1 208 ? -9.653 0.636 2.788 1.00 98.56 208 PHE A C 1
ATOM 1729 O O . PHE A 1 208 ? -9.549 -0.412 2.160 1.00 98.56 208 PHE A O 1
ATOM 1736 N N . THR A 1 209 ? -10.058 0.656 4.062 1.00 98.50 209 THR A N 1
ATOM 1737 C CA . THR A 1 209 ? -10.349 -0.573 4.825 1.00 98.50 209 THR A CA 1
ATOM 1738 C C . THR A 1 209 ? -11.485 -1.386 4.202 1.00 98.50 209 THR A C 1
ATOM 1740 O O . THR A 1 209 ? -11.436 -2.612 4.204 1.00 98.50 209 THR A O 1
ATOM 1743 N N . ASN A 1 210 ? -12.501 -0.733 3.626 1.00 98.25 210 ASN A N 1
ATOM 1744 C CA . ASN A 1 210 ? -13.574 -1.431 2.921 1.00 98.25 210 ASN A CA 1
ATOM 1745 C C . ASN A 1 210 ? -13.080 -2.104 1.634 1.00 98.25 210 ASN A C 1
ATOM 1747 O O . ASN A 1 210 ? -13.360 -3.279 1.429 1.00 98.25 210 ASN A O 1
ATOM 1751 N N . GLU A 1 211 ? -12.329 -1.382 0.801 1.00 97.94 211 GLU A N 1
ATOM 1752 C CA . GLU A 1 211 ? -11.727 -1.931 -0.419 1.00 97.94 211 GLU A CA 1
ATOM 1753 C C . GLU A 1 211 ? -10.773 -3.086 -0.103 1.00 97.94 211 GLU A C 1
ATOM 1755 O O . GLU A 1 211 ? -10.802 -4.108 -0.785 1.00 97.94 211 GLU A O 1
ATOM 1760 N N . PHE A 1 212 ? -9.972 -2.960 0.960 1.00 98.56 212 PHE A N 1
ATOM 1761 C CA . PHE A 1 212 ? -9.097 -4.026 1.436 1.00 98.56 212 PHE A CA 1
ATOM 1762 C C . PHE A 1 212 ? -9.895 -5.284 1.794 1.00 98.56 212 PHE A C 1
ATOM 1764 O O . PHE A 1 212 ? -9.584 -6.363 1.299 1.00 98.56 212 PHE A O 1
ATOM 1771 N N . LEU A 1 213 ? -10.934 -5.153 2.626 1.00 97.94 213 LEU A N 1
ATOM 1772 C CA . LEU A 1 213 ? -11.739 -6.289 3.087 1.00 97.94 213 LEU A CA 1
ATOM 1773 C C . LEU A 1 213 ? -12.522 -6.958 1.949 1.00 97.94 213 LEU A C 1
ATOM 1775 O O . LEU A 1 213 ? -12.759 -8.161 1.995 1.00 97.94 213 LEU A O 1
ATOM 1779 N N . GLU A 1 214 ? -12.922 -6.193 0.932 1.00 96.81 214 GLU A N 1
ATOM 1780 C CA . GLU A 1 214 ? -13.572 -6.725 -0.269 1.00 96.81 214 GLU A CA 1
ATOM 1781 C C . GLU A 1 214 ? -12.581 -7.432 -1.198 1.00 96.81 214 GLU A C 1
ATOM 1783 O O . GLU A 1 214 ? -12.908 -8.478 -1.761 1.00 96.81 214 GLU A O 1
ATOM 1788 N N . LYS A 1 215 ? -11.377 -6.872 -1.373 1.00 97.69 215 LYS A N 1
ATOM 1789 C CA . LYS A 1 215 ? -10.371 -7.423 -2.284 1.00 97.69 215 LYS A CA 1
ATOM 1790 C C . LYS A 1 215 ? -9.643 -8.620 -1.685 1.00 97.69 215 LYS A C 1
ATOM 1792 O O . LYS A 1 215 ? -9.393 -9.571 -2.416 1.00 97.69 215 LYS A O 1
ATOM 1797 N N . PHE A 1 216 ? -9.327 -8.584 -0.392 1.00 98.06 216 PHE A N 1
ATOM 1798 C CA . PHE A 1 216 ? -8.465 -9.559 0.274 1.00 98.06 216 PHE A CA 1
ATOM 1799 C C . PHE A 1 216 ? -9.127 -10.271 1.476 1.00 98.06 216 PHE A C 1
ATOM 1801 O O . PHE A 1 216 ? -8.532 -10.301 2.559 1.00 98.06 216 PHE A O 1
ATOM 1808 N N . PRO A 1 217 ? -10.338 -10.849 1.328 1.00 97.12 217 PRO A N 1
ATOM 1809 C CA . PRO A 1 217 ? -11.108 -11.411 2.443 1.00 97.12 217 PRO A CA 1
ATOM 1810 C C . PRO A 1 217 ? -10.475 -12.646 3.102 1.00 97.12 217 PRO A C 1
ATOM 1812 O O . PRO A 1 217 ? -10.791 -12.934 4.255 1.00 97.12 217 PRO A O 1
ATOM 1815 N N . ASP A 1 218 ? -9.593 -13.361 2.398 1.00 97.75 218 ASP A N 1
ATOM 1816 C CA . ASP A 1 218 ? -8.965 -14.604 2.866 1.00 97.75 218 ASP A CA 1
ATOM 1817 C C . ASP A 1 218 ? -7.604 -14.356 3.545 1.00 97.75 218 ASP A C 1
ATOM 1819 O O . ASP A 1 218 ? -6.874 -15.303 3.842 1.00 97.75 218 ASP A O 1
ATOM 1823 N N . SER A 1 219 ? -7.264 -13.084 3.799 1.00 98.06 219 SER A N 1
ATOM 1824 C CA . SER A 1 219 ? -6.010 -12.696 4.453 1.00 98.06 219 SER A CA 1
ATOM 1825 C C . SER A 1 219 ? -5.902 -13.186 5.894 1.00 98.06 219 SER A C 1
ATOM 1827 O O . SER A 1 219 ? -6.886 -13.571 6.530 1.00 98.06 219 SER A O 1
ATOM 1829 N N . ASN A 1 220 ? -4.685 -13.112 6.444 1.00 95.62 220 ASN A N 1
ATOM 1830 C CA . ASN A 1 220 ? -4.404 -13.410 7.849 1.00 95.62 220 ASN A CA 1
ATOM 1831 C C . ASN A 1 220 ? -5.477 -12.825 8.794 1.00 95.62 220 ASN A C 1
ATOM 1833 O O . ASN A 1 220 ? -5.816 -11.644 8.719 1.00 95.62 220 ASN A O 1
ATOM 1837 N N . SER A 1 221 ? -5.974 -13.644 9.724 1.00 92.88 221 SER A N 1
ATOM 1838 C CA . SER A 1 221 ? -7.106 -13.285 10.586 1.00 92.88 221 SER A CA 1
ATOM 1839 C C . SER A 1 221 ? -6.855 -12.054 11.461 1.00 92.88 221 SER A C 1
ATOM 1841 O O . SER A 1 221 ? -7.781 -11.278 11.685 1.00 92.88 221 SER A O 1
ATOM 1843 N N . LEU A 1 222 ? -5.622 -11.851 11.940 1.00 92.62 222 LEU A N 1
ATOM 1844 C CA . LEU A 1 222 ? -5.259 -10.662 12.715 1.00 92.62 222 LEU A CA 1
ATOM 1845 C C . LEU A 1 222 ? -5.290 -9.406 11.834 1.00 92.62 222 LEU A C 1
ATOM 1847 O O . LEU A 1 222 ? -5.780 -8.365 12.259 1.00 92.62 222 LEU A O 1
ATOM 1851 N N . LEU A 1 223 ? -4.832 -9.509 10.586 1.00 95.94 223 LEU A N 1
ATOM 1852 C CA . LEU A 1 223 ? -4.891 -8.398 9.640 1.00 95.94 223 LEU A CA 1
ATOM 1853 C C . LEU A 1 223 ? -6.341 -8.040 9.275 1.00 95.94 223 LEU A C 1
ATOM 1855 O O . LEU A 1 223 ? -6.713 -6.867 9.307 1.00 95.94 223 LEU A O 1
ATOM 1859 N N . ILE A 1 224 ? -7.182 -9.043 8.998 1.00 96.12 224 ILE A N 1
ATOM 1860 C CA . ILE A 1 224 ? -8.622 -8.850 8.758 1.00 96.12 224 ILE A CA 1
ATOM 1861 C C . ILE A 1 224 ? -9.280 -8.162 9.955 1.00 96.12 224 ILE A C 1
ATOM 1863 O O . ILE A 1 224 ? -10.016 -7.188 9.785 1.00 96.12 224 ILE A O 1
ATOM 1867 N N . GLN A 1 225 ? -8.981 -8.624 11.169 1.00 94.94 225 GLN A N 1
ATOM 1868 C CA . GLN A 1 225 ? -9.460 -8.002 12.397 1.00 94.94 225 GLN A CA 1
ATOM 1869 C C . GLN A 1 225 ? -9.057 -6.526 12.481 1.00 94.94 225 GLN A C 1
ATOM 1871 O O . GLN A 1 225 ? -9.918 -5.681 12.728 1.00 94.94 225 GLN A O 1
ATOM 1876 N N . ASN A 1 226 ? -7.775 -6.211 12.273 1.00 95.69 226 ASN A N 1
ATOM 1877 C CA . ASN A 1 226 ? -7.264 -4.842 12.351 1.00 95.69 226 ASN A CA 1
ATOM 1878 C C . ASN A 1 226 ? -7.992 -3.926 11.358 1.00 95.69 226 ASN A C 1
ATOM 1880 O O . ASN A 1 226 ? -8.440 -2.845 11.733 1.00 95.69 226 ASN A O 1
ATOM 1884 N N . MET A 1 227 ? -8.219 -4.394 10.128 1.00 97.56 227 MET A N 1
ATOM 1885 C CA . MET A 1 227 ? -8.943 -3.642 9.097 1.00 97.56 227 MET A CA 1
ATOM 1886 C C . MET A 1 227 ? -10.424 -3.434 9.438 1.00 97.56 227 MET A C 1
ATOM 1888 O O . MET A 1 227 ? -10.978 -2.363 9.183 1.00 97.56 227 MET A O 1
ATOM 1892 N N . ILE A 1 228 ? -11.073 -4.420 10.061 1.00 96.81 228 ILE A N 1
ATOM 1893 C CA . ILE A 1 228 ? -12.460 -4.301 10.538 1.00 96.81 228 ILE A CA 1
ATOM 1894 C C . ILE A 1 228 ? -12.561 -3.284 11.674 1.00 96.81 228 ILE A C 1
ATOM 1896 O O . ILE A 1 228 ? -13.448 -2.426 11.651 1.00 96.81 228 ILE A O 1
ATOM 1900 N N . VAL A 1 229 ? -11.645 -3.347 12.643 1.00 96.19 229 VAL A N 1
ATOM 1901 C CA . VAL A 1 229 ? -11.595 -2.382 13.745 1.00 96.19 229 VAL A CA 1
ATOM 1902 C C . VAL A 1 229 ? -11.354 -0.979 13.199 1.00 96.19 229 VAL A C 1
ATOM 1904 O O . VAL A 1 229 ? -12.117 -0.066 13.510 1.00 96.19 229 VAL A O 1
ATOM 1907 N N . ALA A 1 230 ? -10.379 -0.820 12.305 1.00 97.31 230 ALA A N 1
ATOM 1908 C CA . ALA A 1 230 ? -10.073 0.450 11.663 1.00 97.31 230 ALA A CA 1
ATOM 1909 C C . ALA A 1 230 ? -11.269 1.037 10.896 1.00 97.31 230 ALA A C 1
ATOM 1911 O O . ALA A 1 230 ? -11.552 2.233 11.005 1.00 97.31 230 ALA A O 1
ATOM 1912 N N . LYS A 1 231 ? -12.030 0.199 10.179 1.00 98.06 231 LYS A N 1
ATOM 1913 C CA . LYS A 1 231 ? -13.281 0.597 9.517 1.00 98.06 231 LYS A CA 1
ATOM 1914 C C . LYS A 1 231 ? -14.321 1.105 10.520 1.00 98.06 231 LYS A C 1
ATOM 1916 O O . LYS A 1 231 ? -14.939 2.145 10.279 1.00 98.06 231 LYS A O 1
ATOM 1921 N N . GLY A 1 232 ? -14.518 0.391 11.629 1.00 97.56 232 GLY A N 1
ATOM 1922 C CA . GLY A 1 232 ? -15.452 0.777 12.691 1.00 97.56 232 GLY A CA 1
ATOM 1923 C C . GLY A 1 232 ? -15.072 2.107 13.349 1.00 97.56 232 GLY A C 1
ATOM 1924 O O . GLY A 1 232 ? -15.905 3.006 13.464 1.00 97.56 232 GLY A O 1
ATOM 1925 N N . GLU A 1 233 ? -13.798 2.284 13.693 1.00 96.69 233 GLU A N 1
ATOM 1926 C CA . GLU A 1 233 ? -13.271 3.536 14.249 1.00 96.69 233 GLU A CA 1
ATOM 1927 C C . GLU A 1 233 ? -13.409 4.707 13.268 1.00 96.69 233 GLU A C 1
ATOM 1929 O O . GLU A 1 233 ? -13.826 5.803 13.647 1.00 96.69 233 GLU A O 1
ATOM 1934 N N . ALA A 1 234 ? -13.121 4.482 11.984 1.00 97.00 234 ALA A N 1
ATOM 1935 C CA . ALA A 1 234 ? -13.288 5.492 10.947 1.00 97.00 234 ALA A CA 1
ATOM 1936 C C . ALA A 1 234 ? -14.757 5.934 10.803 1.00 97.00 234 ALA A C 1
ATOM 1938 O O . ALA A 1 234 ? -15.040 7.132 10.729 1.00 97.00 234 ALA A O 1
ATOM 1939 N N . LEU A 1 235 ? -15.711 4.993 10.822 1.00 97.88 235 LEU A N 1
ATOM 1940 C CA . LEU A 1 235 ? -17.149 5.298 10.837 1.00 97.88 235 LEU A CA 1
ATOM 1941 C C . LEU A 1 235 ? -17.548 6.102 12.078 1.00 97.88 235 LEU A C 1
ATOM 1943 O O . LEU A 1 235 ? -18.303 7.072 11.966 1.00 97.88 235 LEU A O 1
ATOM 1947 N N . PHE A 1 236 ? -17.010 5.738 13.241 1.00 96.56 236 PHE A N 1
ATOM 1948 C CA . PHE A 1 236 ? -17.259 6.453 14.485 1.00 96.56 236 PHE A CA 1
ATOM 1949 C C . PHE A 1 236 ? -16.799 7.910 14.383 1.00 96.56 236 PHE A C 1
ATOM 1951 O O . PHE A 1 236 ? -17.587 8.817 14.647 1.00 96.56 236 PHE A O 1
ATOM 1958 N N . HIS A 1 237 ? -15.578 8.154 13.895 1.00 94.81 237 HIS A N 1
ATOM 1959 C CA . HIS A 1 237 ? -15.040 9.503 13.674 1.00 94.81 237 HIS A CA 1
ATOM 1960 C C . HIS A 1 237 ? -15.823 10.320 12.635 1.00 94.81 237 HIS A C 1
ATOM 1962 O O . HIS A 1 237 ? -15.911 11.543 12.747 1.00 94.81 237 HIS A O 1
ATOM 1968 N N . LEU A 1 238 ? -16.473 9.656 11.677 1.00 95.81 238 LEU A N 1
ATOM 1969 C CA . LEU A 1 238 ? -17.423 10.272 10.744 1.00 95.81 238 LEU A CA 1
ATOM 1970 C C . LEU A 1 238 ? -18.811 10.539 11.355 1.00 95.81 238 LEU A C 1
ATOM 1972 O O . LEU A 1 238 ? -19.714 10.965 10.636 1.00 95.81 238 LEU A O 1
ATOM 1976 N N . ARG A 1 239 ? -18.996 10.299 12.661 1.00 96.25 239 ARG A N 1
ATOM 1977 C CA . ARG A 1 239 ? -20.274 10.401 13.388 1.00 96.25 239 ARG A CA 1
ATOM 1978 C C . ARG A 1 239 ? -21.366 9.466 12.855 1.00 96.25 239 ARG A C 1
ATOM 1980 O O . ARG A 1 239 ? -22.550 9.741 13.019 1.00 96.25 239 ARG A O 1
ATOM 1987 N N . LYS A 1 240 ? -20.976 8.353 12.226 1.00 97.50 240 LYS A N 1
ATOM 1988 C CA . LYS A 1 240 ? -21.871 7.283 11.755 1.00 97.50 240 LYS A CA 1
ATOM 1989 C C . LYS A 1 240 ? -21.933 6.172 12.805 1.00 97.50 240 LYS A C 1
ATOM 1991 O O . LYS A 1 240 ? -21.471 5.056 12.573 1.00 97.50 240 LYS A O 1
ATOM 1996 N N . PHE A 1 241 ? -22.433 6.508 13.992 1.00 97.44 241 PHE A N 1
ATOM 1997 C CA . PHE A 1 241 ? -22.322 5.657 15.179 1.00 97.44 241 PHE A CA 1
ATOM 1998 C C . PHE A 1 241 ? -23.041 4.315 15.021 1.00 97.44 241 PHE A C 1
ATOM 2000 O O . PHE A 1 241 ? -22.493 3.283 15.396 1.00 97.44 241 PHE A O 1
ATOM 2007 N N . GLU A 1 242 ? -24.225 4.304 14.412 1.00 97.69 242 GLU A N 1
ATOM 2008 C CA . GLU A 1 242 ? -24.997 3.083 14.180 1.00 97.69 242 GLU A CA 1
ATOM 2009 C C . GLU A 1 242 ? -24.289 2.141 13.197 1.00 97.69 242 GLU A C 1
ATOM 2011 O O . GLU A 1 242 ? -24.271 0.929 13.410 1.00 97.69 242 GLU A O 1
ATOM 2016 N N . GLU A 1 243 ? -23.667 2.690 12.146 1.00 98.19 243 GLU A N 1
ATOM 2017 C CA . GLU A 1 243 ? -22.869 1.916 11.186 1.00 98.19 243 GLU A CA 1
ATOM 2018 C C . GLU A 1 243 ? -21.601 1.356 11.851 1.00 98.19 243 GLU A C 1
ATOM 2020 O O . GLU A 1 243 ? -21.273 0.188 11.650 1.00 98.19 243 GLU A O 1
ATOM 2025 N N . ALA A 1 244 ? -20.907 2.156 12.671 1.00 97.94 244 ALA A N 1
ATOM 2026 C CA . ALA A 1 244 ? -19.732 1.713 13.424 1.00 97.94 244 ALA A CA 1
ATOM 2027 C C . ALA A 1 244 ? -20.077 0.557 14.379 1.00 97.94 244 ALA A C 1
ATOM 2029 O O . ALA A 1 244 ? -19.428 -0.486 14.370 1.00 97.94 244 ALA A O 1
ATOM 2030 N N . GLU A 1 245 ? -21.152 0.714 15.153 1.00 97.38 245 GLU A N 1
ATOM 2031 C CA . GLU A 1 245 ? -21.686 -0.309 16.054 1.00 97.38 245 GLU A CA 1
ATOM 2032 C C . GLU A 1 245 ? -22.051 -1.604 15.317 1.00 97.38 245 GLU A C 1
ATOM 2034 O O . GLU A 1 245 ? -21.796 -2.691 15.836 1.00 97.38 245 GLU A O 1
ATOM 2039 N N . ALA A 1 246 ? -22.642 -1.510 14.122 1.00 97.56 246 ALA A N 1
ATOM 2040 C CA . ALA A 1 246 ? -22.972 -2.679 13.310 1.00 97.56 246 ALA A CA 1
ATOM 2041 C C . ALA A 1 246 ? -21.712 -3.446 12.877 1.00 97.56 246 ALA A C 1
ATOM 2043 O O . ALA A 1 246 ? -21.669 -4.664 13.036 1.00 97.56 246 ALA A O 1
ATOM 2044 N N . VAL A 1 247 ? -20.662 -2.743 12.429 1.00 97.19 247 VAL A N 1
ATOM 2045 C CA . VAL A 1 247 ? -19.383 -3.364 12.031 1.00 97.19 247 VAL A CA 1
ATOM 2046 C C . VAL A 1 247 ? -18.791 -4.201 13.166 1.00 97.19 247 VAL A C 1
ATOM 2048 O O . VAL A 1 247 ? -18.429 -5.359 12.951 1.00 97.19 247 VAL A O 1
ATOM 2051 N N . PHE A 1 248 ? -18.733 -3.653 14.382 1.00 96.31 248 PHE A N 1
ATOM 2052 C CA . PHE A 1 248 ? -18.196 -4.392 15.523 1.00 96.31 248 PHE A CA 1
ATOM 2053 C C . PHE A 1 248 ? -19.086 -5.575 15.920 1.00 96.31 248 PHE A C 1
ATOM 2055 O O . PHE A 1 248 ? -18.572 -6.674 16.136 1.00 96.31 248 PHE A O 1
ATOM 2062 N N . LYS A 1 249 ? -20.415 -5.385 15.973 1.00 95.31 249 LYS A N 1
ATOM 2063 C CA . LYS A 1 249 ? -21.382 -6.450 16.311 1.00 95.31 249 LYS A CA 1
ATOM 2064 C C . LYS A 1 249 ? -21.294 -7.628 15.352 1.00 95.31 249 LYS A C 1
ATOM 2066 O O . LYS A 1 249 ? -21.235 -8.768 15.808 1.00 95.31 249 LYS A O 1
ATOM 2071 N N . ASP A 1 250 ? -21.276 -7.358 14.053 1.00 94.75 250 ASP A N 1
ATOM 2072 C CA . ASP A 1 250 ? -21.246 -8.395 13.022 1.00 94.75 250 ASP A CA 1
ATOM 2073 C C . ASP A 1 250 ? -19.959 -9.226 13.096 1.00 94.75 250 ASP A C 1
ATOM 2075 O O . ASP A 1 250 ? -19.985 -10.439 12.867 1.00 94.75 250 ASP A O 1
ATOM 2079 N N . TYR A 1 251 ? -18.840 -8.595 13.463 1.00 92.81 251 TYR A N 1
ATOM 2080 C CA . TYR A 1 251 ? -17.568 -9.285 13.641 1.00 92.81 251 TYR A CA 1
ATOM 2081 C C . TYR A 1 251 ? -17.550 -10.166 14.897 1.00 92.81 251 TYR A C 1
ATOM 2083 O O . TYR A 1 251 ? -17.293 -11.368 14.805 1.00 92.81 251 TYR A O 1
ATOM 2091 N N . VAL A 1 252 ? -17.885 -9.615 16.070 1.00 92.62 252 VAL A N 1
ATOM 2092 C CA . VAL A 1 252 ? -17.823 -10.375 17.335 1.00 92.62 252 VAL A CA 1
ATOM 2093 C C . VAL A 1 252 ? -18.871 -11.489 17.422 1.00 92.62 252 VAL A C 1
ATOM 2095 O O . VAL A 1 252 ? -18.681 -12.440 18.173 1.00 92.62 252 VAL A O 1
ATOM 2098 N N . GLN A 1 253 ? -19.951 -11.435 16.631 1.00 90.75 253 GLN A N 1
ATOM 2099 C CA . GLN A 1 253 ? -20.892 -12.558 16.497 1.00 90.75 253 GLN A CA 1
ATOM 2100 C C . GLN A 1 253 ? -20.225 -13.830 15.955 1.00 90.75 253 GLN A C 1
ATOM 2102 O O . GLN A 1 253 ? -20.648 -14.934 16.293 1.00 90.75 253 GLN A O 1
ATOM 2107 N N . LYS A 1 254 ? -19.202 -13.678 15.108 1.00 88.38 254 LYS A N 1
ATOM 2108 C CA . LYS A 1 254 ? -18.451 -14.788 14.502 1.00 88.38 254 LYS A CA 1
ATOM 2109 C C . LYS A 1 254 ? -17.125 -15.060 15.220 1.00 88.38 254 LYS A C 1
ATOM 2111 O O . LYS A 1 254 ? -16.601 -16.163 15.109 1.00 88.38 254 LYS A O 1
ATOM 2116 N N . HIS A 1 255 ? -16.619 -14.074 15.962 1.00 85.19 255 HIS A N 1
ATOM 2117 C CA . HIS A 1 255 ? -15.313 -14.079 16.629 1.00 85.19 255 HIS A CA 1
ATOM 2118 C C . HIS A 1 255 ? -15.444 -13.596 18.081 1.00 85.19 255 HIS A C 1
ATOM 2120 O O . HIS A 1 255 ? -14.889 -12.568 18.473 1.00 85.19 255 HIS A O 1
ATOM 2126 N N . SER A 1 256 ? -16.260 -14.296 18.873 1.00 77.56 256 SER A N 1
ATOM 2127 C CA . SER A 1 256 ? -16.655 -13.846 20.215 1.00 77.56 256 SER A CA 1
ATOM 2128 C C . SER A 1 256 ? -15.524 -13.860 21.243 1.00 77.56 256 SER A C 1
ATOM 2130 O O . SER A 1 256 ? -15.650 -13.225 22.280 1.00 77.56 256 SER A O 1
ATOM 2132 N N . ASP A 1 257 ? -14.442 -14.582 20.970 1.00 78.94 257 ASP A N 1
ATOM 2133 C CA . ASP A 1 257 ? -13.239 -14.686 21.797 1.00 78.94 257 ASP A CA 1
ATOM 2134 C C . ASP A 1 257 ? -12.268 -13.507 21.610 1.00 78.94 257 ASP A C 1
ATOM 2136 O O . ASP A 1 257 ? -11.236 -13.430 22.276 1.00 78.94 257 ASP A O 1
ATOM 2140 N N . ASN A 1 258 ? -12.591 -12.562 20.723 1.00 84.25 258 ASN A N 1
ATOM 2141 C CA . ASN A 1 258 ? -11.687 -11.481 20.379 1.00 84.25 258 ASN A CA 1
ATOM 2142 C C . ASN A 1 258 ? -11.759 -10.295 21.348 1.00 84.25 258 ASN A C 1
ATOM 2144 O O . ASN A 1 258 ? -12.546 -9.358 21.192 1.00 84.25 258 ASN A O 1
ATOM 2148 N N . VAL A 1 259 ? -10.874 -10.329 22.337 1.00 90.94 259 VAL A N 1
ATOM 2149 C CA . VAL A 1 259 ? -10.764 -9.323 23.396 1.00 90.94 259 VAL A CA 1
ATOM 2150 C C . VAL A 1 259 ? -10.493 -7.917 22.848 1.00 90.94 259 VAL A C 1
ATOM 2152 O O . VAL A 1 259 ? -11.130 -6.948 23.263 1.00 90.94 259 VAL A O 1
ATOM 2155 N N . TRP A 1 260 ? -9.580 -7.800 21.882 1.00 91.75 260 TRP A N 1
ATOM 2156 C CA . TRP A 1 260 ? -9.082 -6.514 21.389 1.00 91.75 260 TRP A CA 1
ATOM 2157 C C . TRP A 1 260 ? -10.137 -5.690 20.656 1.00 91.75 260 TRP A C 1
ATOM 2159 O O . TRP A 1 260 ? -10.108 -4.461 20.724 1.00 91.75 260 TRP A O 1
ATOM 2169 N N . VAL A 1 261 ? -11.112 -6.340 20.016 1.00 93.94 261 VAL A N 1
ATOM 2170 C CA . VAL A 1 261 ? -12.236 -5.630 19.391 1.00 93.94 261 VAL A CA 1
ATOM 2171 C C . VAL A 1 261 ? -13.091 -4.932 20.442 1.00 93.94 261 VAL A C 1
ATOM 2173 O O . VAL A 1 261 ? -13.434 -3.766 20.266 1.00 93.94 261 VAL A O 1
ATOM 2176 N N . TYR A 1 262 ? -13.395 -5.602 21.557 1.00 95.38 262 TYR A N 1
ATOM 2177 C CA . TYR A 1 262 ? -14.154 -4.991 22.648 1.00 95.38 262 TYR A CA 1
ATOM 2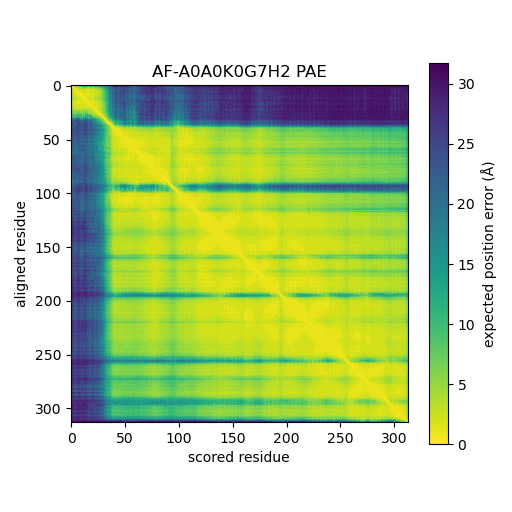178 C C . TYR A 1 262 ? -13.381 -3.863 23.337 1.00 95.38 262 TYR A C 1
ATOM 2180 O O . TYR A 1 262 ? -13.991 -2.848 23.666 1.00 95.38 262 TYR A O 1
ATOM 2188 N N . ILE A 1 263 ? -12.060 -4.006 23.514 1.00 94.75 263 ILE A N 1
ATOM 2189 C CA . ILE A 1 263 ? -11.205 -2.938 24.059 1.00 94.75 263 ILE A CA 1
ATOM 2190 C C . ILE A 1 263 ? -11.279 -1.700 23.162 1.00 94.75 263 ILE A C 1
ATOM 2192 O O . ILE A 1 263 ? -11.711 -0.641 23.609 1.00 94.75 263 ILE A O 1
ATOM 2196 N N . ARG A 1 264 ? -10.945 -1.838 21.874 1.00 95.56 264 ARG A N 1
ATOM 2197 C CA . ARG A 1 264 ? -10.904 -0.707 20.932 1.00 95.56 264 ARG A CA 1
ATOM 2198 C C . ARG A 1 264 ? -12.275 -0.066 20.729 1.00 95.56 264 ARG A C 1
ATOM 2200 O O . ARG A 1 264 ? -12.389 1.152 20.645 1.00 95.56 264 ARG A O 1
ATOM 2207 N N . TRP A 1 265 ? -13.336 -0.868 20.716 1.00 96.88 265 TRP A N 1
ATOM 2208 C CA . TRP A 1 265 ? -14.705 -0.360 20.673 1.00 96.88 265 TRP A CA 1
ATOM 2209 C C . TRP A 1 265 ? -15.079 0.395 21.958 1.00 96.88 265 TRP A C 1
ATOM 2211 O O . TRP A 1 265 ? -15.722 1.439 21.886 1.00 96.88 265 TRP A O 1
ATOM 2221 N N . GLY A 1 266 ? -14.651 -0.086 23.128 1.00 96.88 266 GLY A N 1
ATOM 2222 C CA . GLY A 1 266 ? -14.822 0.609 24.406 1.00 96.88 266 GLY A CA 1
ATOM 2223 C C . GLY A 1 266 ? -14.075 1.941 24.463 1.00 96.88 266 GLY A C 1
ATOM 2224 O O . GLY A 1 266 ? -14.640 2.932 24.935 1.00 96.88 266 GLY A O 1
ATOM 2225 N N . ASP A 1 267 ? -12.857 1.987 23.913 1.00 96.19 267 ASP A N 1
ATOM 2226 C CA . ASP A 1 267 ? -12.022 3.192 23.834 1.00 96.19 267 ASP A CA 1
ATOM 2227 C C . ASP A 1 267 ? -12.713 4.316 23.047 1.00 96.19 267 ASP A C 1
ATOM 2229 O O . ASP A 1 267 ? -12.592 5.487 23.406 1.00 96.19 267 ASP A O 1
ATOM 2233 N N . LEU A 1 268 ? -13.516 3.980 22.028 1.00 96.31 268 LEU A N 1
ATOM 2234 C CA . LEU A 1 268 ? -14.289 4.968 21.265 1.00 96.31 268 LEU A CA 1
ATOM 2235 C C . LEU A 1 268 ? -15.304 5.732 22.117 1.00 96.31 268 LEU A C 1
ATOM 2237 O O . LEU A 1 268 ? -15.620 6.870 21.782 1.00 96.31 268 LEU A O 1
ATOM 2241 N N . TYR A 1 269 ? -15.802 5.144 23.204 1.00 97.38 269 TYR A N 1
ATOM 2242 C CA . TYR A 1 269 ? -16.751 5.776 24.126 1.00 97.38 269 TYR A CA 1
ATOM 2243 C C . TYR A 1 269 ? -16.092 6.293 25.410 1.00 97.38 269 TYR A C 1
ATOM 2245 O O . TYR A 1 269 ? -16.744 6.986 26.191 1.00 97.38 269 TYR A O 1
ATOM 2253 N N . ASN A 1 270 ? -14.819 5.976 25.642 1.00 96.00 270 ASN A N 1
ATOM 2254 C CA . ASN A 1 270 ? -14.111 6.330 26.865 1.00 96.00 270 ASN A CA 1
ATOM 2255 C C . ASN A 1 270 ? -13.826 7.856 26.913 1.00 96.00 270 ASN A C 1
ATOM 2257 O O . ASN A 1 270 ? -13.132 8.370 26.028 1.00 96.00 270 ASN A O 1
ATOM 2261 N N . PRO A 1 271 ? -14.343 8.602 27.915 1.00 93.44 271 PRO A N 1
ATOM 2262 C CA . PRO A 1 271 ? -14.071 10.034 28.070 1.00 93.44 271 PRO A CA 1
ATOM 2263 C C . PRO A 1 271 ? -12.577 10.374 28.200 1.00 93.44 271 PRO A C 1
ATOM 2265 O O . PRO A 1 271 ? -12.135 11.362 27.609 1.00 93.44 271 PRO A O 1
ATOM 2268 N N . GLU A 1 272 ? -11.796 9.519 28.865 1.00 92.50 272 GLU A N 1
ATOM 2269 C CA . GLU A 1 272 ? -10.356 9.713 29.092 1.00 92.50 272 GLU A CA 1
ATOM 2270 C C . GLU A 1 272 ? -9.523 9.512 27.818 1.00 92.50 272 GLU A C 1
ATOM 2272 O O . GLU A 1 272 ? -8.406 10.007 27.697 1.00 92.50 272 GLU A O 1
ATOM 2277 N N . MET A 1 273 ? -10.104 8.874 26.796 1.00 89.69 273 MET A N 1
ATOM 2278 C CA . MET A 1 273 ? -9.490 8.682 25.475 1.00 89.69 273 MET A CA 1
ATOM 2279 C C . MET A 1 273 ? -9.819 9.799 24.476 1.00 89.69 273 MET A C 1
ATOM 2281 O O . MET A 1 273 ? -9.625 9.639 23.264 1.00 89.69 273 MET A O 1
ATOM 2285 N N . HIS A 1 274 ? -10.323 10.935 24.972 1.00 88.56 274 HIS A N 1
ATOM 2286 C CA . HIS A 1 274 ? -10.791 12.065 24.164 1.00 88.56 274 HIS A CA 1
ATOM 2287 C C . HIS A 1 274 ? -11.858 11.654 23.138 1.00 88.56 274 HIS A C 1
ATOM 2289 O O . HIS A 1 274 ? -11.844 12.088 21.981 1.00 88.56 274 HIS A O 1
ATOM 2295 N N . SER A 1 275 ? -12.792 10.797 23.563 1.00 92.81 275 SER A N 1
ATOM 2296 C CA . SER A 1 275 ? -13.918 10.380 22.732 1.00 92.81 275 SER A CA 1
ATOM 2297 C C . SER A 1 275 ? -14.711 11.581 22.200 1.00 92.81 275 SER A C 1
ATOM 2299 O O . SER A 1 275 ? -15.021 12.531 22.918 1.00 92.81 275 SER A O 1
ATOM 2301 N N . ILE A 1 276 ? -15.113 11.507 20.928 1.00 93.25 276 ILE A N 1
ATOM 2302 C CA . ILE A 1 276 ? -16.010 12.490 20.298 1.00 93.25 276 ILE A CA 1
ATOM 2303 C C . ILE A 1 276 ? -17.497 12.264 20.632 1.00 93.25 276 ILE A C 1
ATOM 2305 O O . ILE A 1 276 ? -18.344 13.071 20.234 1.00 93.25 276 ILE A O 1
ATOM 2309 N N . CYS A 1 277 ? -17.816 11.154 21.302 1.00 95.44 277 CYS A N 1
ATOM 2310 C CA . CYS A 1 277 ? -19.146 10.776 21.776 1.00 95.44 277 CYS A CA 1
ATOM 2311 C C . CYS A 1 277 ? -18.996 9.981 23.089 1.00 95.44 277 CYS A C 1
ATOM 2313 O O . CYS A 1 277 ? -19.222 8.769 23.100 1.00 95.44 277 CYS A O 1
ATOM 2315 N N . PRO A 1 278 ? -18.554 10.640 24.177 1.00 96.06 278 PRO A N 1
ATOM 2316 C CA . PRO A 1 278 ? -18.247 9.964 25.428 1.00 96.06 278 PRO A CA 1
ATOM 2317 C C . PRO A 1 278 ? -19.501 9.330 26.038 1.00 96.06 278 PRO A C 1
ATOM 2319 O O . PRO A 1 278 ? -20.526 9.990 26.203 1.00 96.06 278 PRO A O 1
ATOM 2322 N N . ASP A 1 279 ? -19.390 8.058 26.407 1.00 96.94 279 ASP A N 1
ATOM 2323 C CA . ASP A 1 279 ? -20.403 7.291 27.127 1.00 96.94 279 ASP A CA 1
ATOM 2324 C C . ASP A 1 279 ? -19.692 6.304 28.064 1.00 96.94 279 ASP A C 1
ATOM 2326 O O . ASP A 1 279 ? -19.271 5.205 27.688 1.00 96.94 279 ASP A O 1
ATOM 2330 N N . LYS A 1 280 ? -19.531 6.739 29.316 1.00 96.31 280 LYS A N 1
ATOM 2331 C CA . LYS A 1 280 ? -18.828 5.992 30.364 1.00 96.31 280 LYS A CA 1
ATOM 2332 C C . LYS A 1 280 ? -19.473 4.631 30.631 1.00 96.31 280 LYS A C 1
ATOM 2334 O O . LYS A 1 280 ? -18.763 3.641 30.790 1.00 96.31 280 LYS A O 1
ATOM 2339 N N . GLU A 1 281 ? -20.803 4.558 30.657 1.00 96.62 281 GLU A N 1
ATOM 2340 C CA . GLU A 1 281 ? -21.516 3.303 30.918 1.00 96.62 281 GLU A CA 1
ATOM 2341 C C . GLU A 1 281 ? -21.333 2.317 29.762 1.00 96.62 281 GLU A C 1
ATOM 2343 O O . GLU A 1 281 ? -21.070 1.130 29.988 1.00 96.62 281 GLU A O 1
ATOM 2348 N N . ARG A 1 282 ? -21.400 2.813 28.521 1.00 97.00 282 ARG A N 1
ATOM 2349 C CA . ARG A 1 282 ? -21.146 2.014 27.320 1.00 97.00 282 ARG A CA 1
ATOM 2350 C C . ARG A 1 282 ? -19.716 1.488 27.275 1.00 97.00 282 ARG A C 1
ATOM 2352 O O . ARG A 1 282 ? -19.524 0.309 26.979 1.00 97.00 282 ARG A O 1
ATOM 2359 N N . SER A 1 283 ? -18.737 2.329 27.599 1.00 96.81 283 SER A N 1
ATOM 2360 C CA . SER A 1 283 ? -17.324 1.947 27.652 1.00 96.81 283 SER A CA 1
ATOM 2361 C C . SER A 1 283 ? -17.085 0.832 28.685 1.00 96.81 283 SER A C 1
ATOM 2363 O O . SER A 1 283 ? -16.585 -0.237 28.334 1.00 96.81 283 SER A O 1
ATOM 2365 N N . ILE A 1 284 ? -17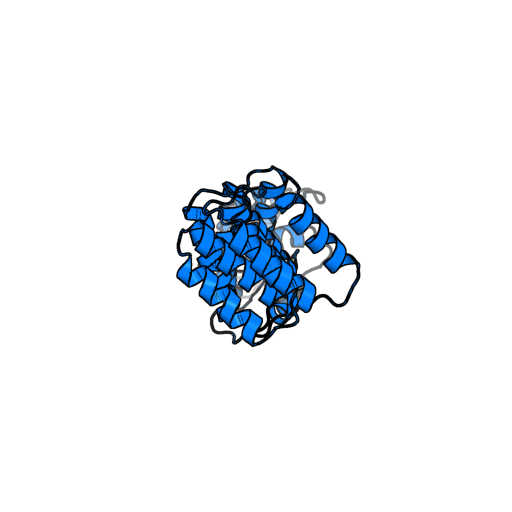.592 0.992 29.918 1.00 96.69 284 ILE A N 1
ATOM 2366 C CA . ILE A 1 284 ? -17.530 -0.042 30.970 1.00 96.69 284 ILE A CA 1
ATOM 2367 C C . ILE A 1 284 ? -18.204 -1.347 30.523 1.00 96.69 284 ILE A C 1
ATOM 2369 O O . ILE A 1 284 ? -17.685 -2.436 30.783 1.00 96.69 284 ILE A O 1
ATOM 2373 N N . TYR A 1 285 ? -19.361 -1.268 29.858 1.00 96.12 285 TYR A N 1
ATOM 2374 C CA . TYR A 1 285 ? -20.050 -2.448 29.333 1.00 96.12 285 TYR A CA 1
ATOM 2375 C C . TYR A 1 285 ? -19.178 -3.229 28.336 1.00 96.12 285 TYR A C 1
ATOM 2377 O O . TYR A 1 285 ? -19.086 -4.454 28.436 1.00 96.12 285 TYR A O 1
ATOM 2385 N N . LEU A 1 286 ? -18.519 -2.533 27.404 1.00 96.31 286 LEU A N 1
ATOM 2386 C CA . LEU A 1 286 ? -17.652 -3.147 26.395 1.00 96.31 286 LEU A CA 1
ATOM 2387 C C . LEU A 1 286 ? -16.386 -3.746 27.021 1.00 96.31 286 LEU A C 1
ATOM 2389 O O . LEU A 1 286 ? -16.047 -4.890 26.728 1.00 96.31 286 LEU A O 1
ATOM 2393 N N . TYR A 1 287 ? -15.749 -3.057 27.967 1.00 96.19 287 TYR A N 1
ATOM 2394 C CA . TYR A 1 287 ? -14.603 -3.604 28.699 1.00 96.19 287 TYR A CA 1
ATOM 2395 C C . TYR A 1 287 ? -14.964 -4.853 29.516 1.00 96.19 287 TYR A C 1
ATOM 2397 O O . TYR A 1 287 ? -14.224 -5.834 29.520 1.00 96.19 287 TYR A O 1
ATOM 2405 N N . ARG A 1 288 ? -16.149 -4.906 30.137 1.00 94.31 288 ARG A N 1
ATOM 2406 C CA . ARG A 1 288 ? -16.615 -6.136 30.806 1.00 94.31 288 ARG A CA 1
ATOM 2407 C C . ARG A 1 288 ? -16.799 -7.299 29.828 1.00 94.31 288 ARG A C 1
ATOM 2409 O O . ARG A 1 288 ? -16.452 -8.427 30.168 1.00 94.31 288 ARG A O 1
ATOM 2416 N N . LYS A 1 289 ? -17.277 -7.032 28.607 1.00 93.88 289 LYS A N 1
ATOM 2417 C CA . LYS A 1 289 ? -17.341 -8.043 27.535 1.00 93.88 289 LYS A CA 1
ATOM 2418 C C . LYS A 1 289 ? -15.956 -8.530 27.108 1.00 93.88 289 LYS A C 1
ATOM 2420 O O . LYS A 1 289 ? -15.783 -9.726 26.869 1.00 93.88 289 LYS A O 1
ATOM 2425 N N . ALA A 1 290 ? -14.968 -7.636 27.081 1.00 93.81 290 ALA A N 1
ATOM 2426 C CA . ALA A 1 290 ? -13.575 -8.003 26.850 1.00 93.81 290 ALA A CA 1
ATOM 2427 C C . ALA A 1 290 ? -13.057 -8.958 27.947 1.00 93.81 290 ALA A C 1
ATOM 2429 O O . ALA A 1 290 ? -12.499 -10.004 27.623 1.00 93.81 290 ALA A O 1
ATOM 2430 N N . ILE A 1 291 ? -13.318 -8.662 29.231 1.00 92.44 291 ILE A N 1
ATOM 2431 C CA . ILE A 1 291 ? -12.908 -9.510 30.372 1.00 92.44 291 ILE A CA 1
ATOM 2432 C C . ILE A 1 291 ? -13.507 -10.913 30.292 1.00 92.44 291 ILE A C 1
ATOM 2434 O O . ILE A 1 291 ? -12.796 -11.889 30.530 1.00 92.44 291 ILE A O 1
ATOM 2438 N N . GLU A 1 292 ? -14.793 -11.025 29.942 1.00 90.00 292 GLU A N 1
ATOM 2439 C CA . GLU A 1 292 ? -15.477 -12.319 29.776 1.00 90.00 292 GLU A CA 1
ATOM 2440 C C . GLU A 1 292 ? -14.774 -13.220 28.742 1.00 90.00 292 GLU A C 1
ATOM 2442 O O . GLU A 1 292 ? -14.841 -14.445 28.848 1.00 90.00 292 GLU A O 1
ATOM 2447 N N . SER A 1 293 ? -14.077 -12.616 27.776 1.00 86.56 293 SER A N 1
ATOM 2448 C CA . SER A 1 293 ? -13.430 -13.295 26.648 1.00 86.56 293 SER A CA 1
ATOM 2449 C C . SER A 1 293 ? -11.913 -13.468 26.829 1.00 86.56 293 SER A C 1
ATOM 2451 O O . SER A 1 293 ? -11.274 -14.168 26.045 1.00 86.56 293 SER A O 1
ATOM 2453 N N . ALA A 1 294 ? -11.314 -12.850 27.853 1.00 87.62 294 ALA A N 1
ATOM 2454 C CA . ALA A 1 294 ? -9.865 -12.789 28.021 1.00 87.62 294 ALA A CA 1
ATOM 2455 C C . ALA A 1 294 ? -9.259 -14.107 28.527 1.00 87.62 294 ALA A C 1
ATOM 2457 O O . ALA A 1 294 ? -9.596 -14.604 29.610 1.00 87.62 294 ALA A O 1
ATOM 2458 N N . SER A 1 295 ? -8.310 -14.647 27.756 1.00 86.81 295 SER A N 1
ATOM 2459 C CA . SER A 1 295 ? -7.671 -15.948 28.003 1.00 86.81 295 SER A CA 1
ATOM 2460 C C . SER A 1 295 ? -6.295 -15.864 28.674 1.00 86.81 295 SER A C 1
ATOM 2462 O O . SER A 1 295 ? -5.846 -16.852 29.256 1.00 86.81 295 SER A O 1
ATOM 2464 N N . ASN A 1 296 ? -5.636 -14.704 28.635 1.00 90.06 296 ASN A N 1
ATOM 2465 C CA . ASN A 1 296 ? -4.309 -14.480 29.211 1.00 90.06 296 ASN A CA 1
ATOM 2466 C C . ASN A 1 296 ? -4.300 -13.289 30.188 1.00 90.06 296 ASN A C 1
ATOM 2468 O O . ASN A 1 296 ? -5.245 -12.504 30.238 1.00 90.06 296 ASN A O 1
ATOM 2472 N N . THR A 1 297 ? -3.249 -13.191 31.006 1.00 91.12 297 THR A N 1
ATOM 2473 C CA . THR A 1 297 ? -3.115 -12.140 32.029 1.00 91.12 297 THR A CA 1
ATOM 2474 C C . THR A 1 297 ? -2.824 -10.772 31.423 1.00 91.12 297 THR A C 1
ATOM 2476 O O . THR A 1 297 ? -3.381 -9.795 31.890 1.00 91.12 297 THR A O 1
ATOM 2479 N N . TYR A 1 298 ? -2.035 -10.707 30.348 1.00 91.88 298 TYR A N 1
ATOM 2480 C CA . TYR A 1 298 ? -1.668 -9.446 29.699 1.00 91.88 298 TYR A CA 1
ATOM 2481 C C . TYR A 1 298 ? -2.891 -8.666 29.194 1.00 91.88 298 TYR A C 1
ATOM 2483 O O . TYR A 1 298 ? -3.051 -7.491 29.511 1.00 91.88 298 TYR A O 1
ATOM 2491 N N . ASP A 1 299 ? -3.792 -9.332 28.468 1.00 92.25 299 ASP A N 1
ATOM 2492 C CA . ASP A 1 299 ? -5.024 -8.710 27.986 1.00 92.25 299 ASP A CA 1
ATOM 2493 C C . ASP A 1 299 ? -5.938 -8.305 29.154 1.00 92.25 299 ASP A C 1
ATOM 2495 O O . ASP A 1 299 ? -6.599 -7.273 29.082 1.00 92.25 299 ASP A O 1
ATOM 2499 N N . ARG A 1 300 ? -5.977 -9.089 30.245 1.00 93.38 300 ARG A N 1
ATOM 2500 C CA . ARG A 1 300 ? -6.765 -8.745 31.443 1.00 93.38 300 ARG A CA 1
ATOM 2501 C C . ARG A 1 300 ? -6.246 -7.492 32.127 1.00 93.38 300 ARG A C 1
ATOM 2503 O O . ARG A 1 300 ? -7.061 -6.622 32.410 1.00 93.38 300 ARG A O 1
ATOM 2510 N N . ASP A 1 301 ? -4.936 -7.391 32.324 1.00 93.81 301 ASP A N 1
ATOM 2511 C CA . ASP A 1 301 ? -4.301 -6.237 32.963 1.00 93.81 301 ASP A CA 1
ATOM 2512 C C . ASP A 1 301 ? -4.646 -4.946 32.194 1.00 93.81 301 ASP A C 1
ATOM 2514 O O . ASP A 1 301 ? -5.087 -3.967 32.790 1.00 93.81 301 ASP A O 1
ATOM 2518 N N . ILE A 1 302 ? -4.591 -4.977 30.853 1.00 93.81 302 ILE A N 1
ATOM 2519 C CA . ILE A 1 302 ? -4.981 -3.834 30.006 1.00 93.81 302 ILE A CA 1
ATOM 2520 C C . ILE A 1 302 ? -6.443 -3.427 30.230 1.00 93.81 302 ILE A C 1
ATOM 2522 O O . ILE A 1 302 ? -6.758 -2.238 30.287 1.00 93.81 302 ILE A O 1
ATOM 2526 N N . ILE A 1 303 ? -7.363 -4.391 30.322 1.00 95.06 303 ILE A N 1
ATOM 2527 C CA . ILE A 1 303 ? -8.786 -4.079 30.505 1.00 95.06 303 ILE A CA 1
ATOM 2528 C C . ILE A 1 303 ? -9.060 -3.568 31.922 1.00 95.06 303 ILE A C 1
ATOM 2530 O O . ILE A 1 303 ? -9.887 -2.674 32.103 1.00 95.06 303 ILE A O 1
ATOM 2534 N N . GLU A 1 304 ? -8.394 -4.139 32.924 1.00 94.50 304 GLU A N 1
ATOM 2535 C CA . GLU A 1 304 ? -8.504 -3.708 34.316 1.00 94.50 304 GLU A CA 1
ATOM 2536 C C . GLU A 1 304 ? -7.992 -2.276 34.492 1.00 94.50 304 GLU A C 1
ATOM 2538 O O . GLU A 1 304 ? -8.684 -1.483 35.130 1.00 94.50 304 GLU A O 1
ATOM 2543 N N . ASP A 1 305 ? -6.884 -1.908 33.841 1.00 93.25 305 ASP A N 1
ATOM 2544 C CA . ASP A 1 305 ? -6.379 -0.531 33.810 1.00 93.25 305 ASP A CA 1
ATOM 2545 C C . ASP A 1 305 ? -7.419 0.432 33.209 1.00 93.25 305 ASP A C 1
ATOM 2547 O O . ASP A 1 305 ? -7.764 1.444 33.824 1.00 93.25 305 ASP A O 1
ATOM 2551 N N . ARG A 1 306 ? -8.014 0.083 32.056 1.00 94.25 306 ARG A N 1
ATOM 2552 C CA . ARG A 1 306 ? -9.082 0.883 31.415 1.00 94.25 306 ARG A CA 1
ATOM 2553 C C . ARG A 1 306 ? -10.316 1.045 32.301 1.00 94.25 306 ARG A C 1
ATOM 2555 O O . ARG A 1 306 ? -10.940 2.105 32.325 1.00 94.25 306 ARG A O 1
ATOM 2562 N N . LEU A 1 307 ? -10.706 -0.011 33.014 1.00 94.69 307 LEU A N 1
ATOM 2563 C CA . LEU A 1 307 ? -11.825 0.041 33.955 1.00 94.69 307 LEU A CA 1
ATOM 2564 C C . LEU A 1 307 ? -11.488 0.895 35.175 1.00 94.69 307 LEU A C 1
ATOM 2566 O O . LEU A 1 307 ? -12.342 1.663 35.616 1.00 94.69 307 LEU A O 1
ATOM 2570 N N . TYR A 1 308 ? -10.269 0.776 35.698 1.00 91.69 308 TYR A N 1
ATOM 2571 C CA . TYR A 1 308 ? -9.804 1.538 36.848 1.00 91.69 308 TYR A CA 1
ATOM 2572 C C . TYR A 1 308 ? -9.828 3.044 36.560 1.00 91.69 308 TYR A C 1
ATOM 2574 O O . TYR A 1 308 ? -10.421 3.783 37.350 1.00 91.69 308 TYR A O 1
ATOM 2582 N N . GLU A 1 309 ? -9.291 3.466 35.405 1.00 88.88 309 GLU A N 1
ATOM 2583 C CA . GLU A 1 309 ? -9.339 4.852 34.902 1.00 88.88 309 GLU A CA 1
ATOM 2584 C C . GLU A 1 309 ? -10.773 5.404 34.917 1.00 88.88 309 GLU A C 1
ATOM 2586 O O . GLU A 1 309 ? -11.020 6.519 35.361 1.00 88.88 309 GLU A O 1
ATOM 2591 N N . LEU A 1 310 ? -11.756 4.591 34.518 1.00 89.50 310 LEU A N 1
ATOM 2592 C CA . LEU A 1 310 ? -13.152 5.016 34.497 1.00 89.50 310 LEU A CA 1
ATOM 2593 C C . LEU A 1 310 ? -13.832 4.991 35.867 1.00 89.50 310 LEU A C 1
ATOM 2595 O O . LEU A 1 310 ? -14.789 5.731 36.066 1.00 89.50 310 LEU A O 1
ATOM 2599 N N . THR A 1 311 ? -13.452 4.132 36.809 1.00 81.06 311 THR A N 1
ATOM 2600 C CA . THR A 1 311 ? -14.230 3.958 38.054 1.00 81.06 311 THR A CA 1
ATOM 2601 C C . THR A 1 311 ? -13.700 4.725 39.261 1.00 81.06 311 THR A C 1
ATOM 2603 O O . THR A 1 311 ? -14.444 4.854 40.234 1.00 81.06 311 THR A O 1
ATOM 2606 N N . TYR A 1 312 ? -12.457 5.210 39.217 1.00 71.69 312 TYR A N 1
ATOM 2607 C CA . TYR A 1 312 ? -11.781 5.819 40.372 1.00 71.69 312 TYR A CA 1
ATOM 2608 C C . TYR A 1 312 ? -11.499 7.329 40.247 1.00 71.69 312 TYR A C 1
ATOM 2610 O O . TYR A 1 312 ? -10.862 7.888 41.143 1.00 71.69 312 TYR A O 1
ATOM 2618 N N . GLU A 1 313 ? -12.046 7.989 39.220 1.00 52.81 313 GLU A N 1
ATOM 2619 C CA . GLU A 1 313 ? -12.192 9.456 39.111 1.00 52.81 313 GLU A CA 1
ATOM 2620 C C . GLU A 1 313 ? -13.641 9.919 39.338 1.00 52.81 313 GLU A C 1
ATOM 2622 O O . GLU A 1 313 ? -13.829 10.935 40.049 1.00 52.81 313 GLU A O 1
#

Foldseek 3Di:
DDQDQQDQPPVPPRHRVVVPVVVVLVVLVVPDPDDQPDADDLVNLLPDDLVRLQSLCVNQQNNDDLVRLLVLLLVDQALVVSVVVSCVVRVGDPPGSSVSSSSSSSVNSCVVPVVLRDHLLNLQVLLVVLVVCVVVVVLVVSLVSVLVSLVVLCSSCPPPQAQEQVVVQVVCPPSHPDRPLVSLLVSLVSLCVVVVLDLVSLVVSLVSLVVNCVRHVPYDPVSVVSSLLSNLSSCVSNVVNVVSVVSLVVVCVVVVLDLVSLQSVLLCQDVVNVHPHHDLVSSLVSLVSSCVNDDDDVSVVVSVVSVCVSPVD

Mean predicted aligned error: 8.71 Å

pLDDT: mean 90.11, std 11.56, range [42.59, 98.62]

Sequence (313 aa):
MKFGRNEPCPCGSGKKYKKCCLHKQENITRNLQVPLNYRWTEETVYDLNSDSILEHLIRFGIPISLDTFKSEVRNVDSVEELLSKWEILYRLNIKDPMIDFTFLAIKVLASRHTPNHLLLEQIDDLMQEGYYEEQLNHDERAVEKWMEVWKKTLQWIGDKQLTDIGALDDMTSPIMSQLYSNWVQDFEMILANARRYDSRYAMARKNFTNEFLEKFPDSNSLLIQNMIVAKGEALFHLRKFEEAEAVFKDYVQKHSDNVWVYIRWGDLYNPEMHSICPDKERSIYLYRKAIESASNTYDRDIIEDRLYELTYE

Secondary structure (DSSP, 8-state):
----TTSBPTTS-SSBGGGTHHHHHHHHHHH----TTPPP-HHHHHTS-HHHHHHHHHHTT----HHHHHHHHTT-SSHHHHHHHHHHHHT--TTSTHHHHHHHHHHHHHHHH-TTS--HHHHHHHHHHHHHHHHTT-HHHHHHHHHHHHHHHHHHHTT-----HHHHHHHHTTTSSS-HHHHHHHHHHHHHHTTTT-HHHHHHHHHHHHHHHHH-TTS-HHHHHHHHHHHHHHHHHTT-HHHHHHHHHHHHTT-TT-HHHHHHHHHTT-GGGT-SS--HHHHHHHHHHHHHH--SHHHHHHHHHHHHHHH--

Nearest PDB structures (foldseek):
  6af0-assembly1_A  TM=3.553E-01  e=1.279E-01  Thermothelomyces thermophilus ATCC 42464
  6kzg-assembly1_B  TM=5.252E-01  e=1.559E+00  Homo sapiens
  7vg4-assembly3_E  TM=2.302E-01  e=9.647E+00  Methylorubrum extorquens AM1